Protein AF-0000000078282157 (afdb_homodimer)

Foldseek 3Di:
DEAEAEEAPPPCLVVVLQVVQQVCVVVQPFAEEEEDCDCVCVVSHDPRYHYDNLVVPPQDALVVVLVVVVVVCVVGLRAAEYEYEPPCVSNVCVPPLVCVVVSVVSVVVVCVVRVHYYYYYYNHALVPHDPVCSVRYDHGD/DEAEAEEAPPPCLVVVLQVVQQVCVVVQPFAEEEEDCDCVCVVSHDPRYHYDNLVVVPQDALVVVLVVVVVVCVVGLRAAEYEYEPPCVSNVCVPPLVCVVVSVVSVVVVCVVRVHYYYYYYNHALVPHDPVCSVRYDHGD

InterPro domains:
  IPR027417 P-loop containing nucleoside triphosphate hydrolase [SSF52540] (4-124)

Structure (mmCIF, N/CA/C/O backbone):
data_AF-0000000078282157-model_v1
#
loop_
_entity.id
_entity.type
_entity.pdbx_description
1 polymer 'Twitching motility protein PilT'
#
loop_
_atom_site.group_PDB
_atom_site.id
_atom_site.type_symbol
_atom_site.label_atom_id
_atom_site.label_alt_id
_atom_site.label_comp_id
_atom_site.label_asym_id
_atom_site.label_entity_id
_atom_site.label_seq_id
_atom_site.pdbx_PDB_ins_code
_atom_site.Cartn_x
_atom_site.Cartn_y
_atom_site.Cartn_z
_atom_site.occupancy
_atom_site.B_iso_or_equiv
_atom_site.auth_seq_id
_atom_site.auth_comp_id
_atom_site.auth_asym_id
_atom_site.auth_atom_id
_atom_site.pdbx_PDB_model_num
ATOM 1 N N . MET A 1 1 ? 0.271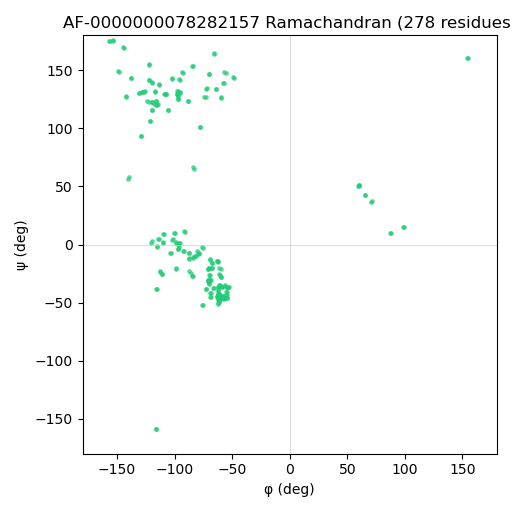 -7.297 -17.438 1 94.19 1 MET A N 1
ATOM 2 C CA . MET A 1 1 ? -0.543 -8.477 -17.703 1 94.19 1 MET A CA 1
ATOM 3 C C . MET A 1 1 ? -0.809 -9.258 -16.422 1 94.19 1 MET A C 1
ATOM 5 O O . MET A 1 1 ? 0.026 -9.266 -15.516 1 94.19 1 MET A O 1
ATOM 9 N N . VAL A 1 2 ? -2.057 -9.836 -16.312 1 98.5 2 VAL A N 1
ATOM 10 C CA . VAL A 1 2 ? -2.426 -10.641 -15.148 1 98.5 2 VAL A CA 1
ATOM 11 C C . VAL A 1 2 ? -2.701 -12.078 -15.586 1 98.5 2 VAL A C 1
ATOM 13 O O . VAL A 1 2 ? -3.512 -12.312 -16.484 1 98.5 2 VAL A O 1
ATOM 16 N N . GLN A 1 3 ? -1.998 -13.016 -15 1 98.69 3 GLN A N 1
ATOM 17 C CA . GLN A 1 3 ? -2.15 -14.43 -15.297 1 98.69 3 GLN A CA 1
ATOM 18 C C . GLN A 1 3 ? -2.564 -15.211 -14.055 1 98.69 3 GLN A C 1
ATOM 20 O O . GLN A 1 3 ? -2.035 -14.984 -12.961 1 98.69 3 GLN A O 1
ATOM 25 N N . LEU A 1 4 ? -3.477 -16.156 -14.289 1 98.56 4 LEU A N 1
ATOM 26 C CA . LEU A 1 4 ? -3.998 -16.922 -13.172 1 98.56 4 LEU A CA 1
ATOM 27 C C . LEU A 1 4 ? -3.65 -18.406 -13.312 1 98.56 4 LEU A C 1
ATOM 29 O O . LEU A 1 4 ? -3.797 -18.984 -14.398 1 98.56 4 LEU A O 1
ATOM 33 N N . ILE A 1 5 ? -3.168 -18.953 -12.312 1 98.5 5 ILE A N 1
ATOM 34 C CA . ILE A 1 5 ? -3.061 -20.391 -12.109 1 98.5 5 ILE A CA 1
ATOM 35 C C . ILE A 1 5 ? -4.102 -20.859 -11.094 1 98.5 5 ILE A C 1
ATOM 37 O O . ILE A 1 5 ? -4.035 -20.484 -9.914 1 98.5 5 ILE A O 1
ATOM 41 N N . VAL A 1 6 ? -5.031 -21.672 -11.508 1 98.25 6 VAL A N 1
ATOM 42 C CA . VAL A 1 6 ? -6.184 -21.953 -10.664 1 98.25 6 VAL A CA 1
ATOM 43 C C . VAL A 1 6 ? -6.281 -23.453 -10.406 1 98.25 6 VAL A C 1
ATOM 45 O O . VAL A 1 6 ? -5.758 -24.266 -11.188 1 98.25 6 VAL A O 1
ATOM 48 N N . GLY A 1 7 ? -6.906 -23.766 -9.312 1 97.25 7 GLY A N 1
ATOM 49 C CA . GLY A 1 7 ? -7.121 -25.141 -8.898 1 97.25 7 GLY A CA 1
ATOM 50 C C . GLY A 1 7 ? -7.277 -25.297 -7.398 1 97.25 7 GLY A C 1
ATOM 51 O O . GLY A 1 7 ? -6.789 -24.469 -6.629 1 97.25 7 GLY A O 1
ATOM 52 N N . GLU A 1 8 ? -7.828 -26.344 -6.969 1 94.5 8 GLU A N 1
ATOM 53 C CA . GLU A 1 8 ? -8.078 -26.594 -5.551 1 94.5 8 GLU A CA 1
ATOM 54 C C . GLU A 1 8 ? -6.766 -26.75 -4.781 1 94.5 8 GLU A C 1
ATOM 56 O O . GLU A 1 8 ? -5.703 -26.891 -5.383 1 94.5 8 GLU A O 1
ATOM 61 N N . LYS A 1 9 ? -6.93 -26.641 -3.465 1 92.38 9 LYS A N 1
ATOM 62 C CA . LYS A 1 9 ? -5.777 -26.797 -2.588 1 92.38 9 LYS A CA 1
ATOM 63 C C . LYS A 1 9 ? -5.109 -28.156 -2.799 1 92.38 9 LYS A C 1
ATOM 65 O O . LYS A 1 9 ? -5.789 -29.172 -2.918 1 92.38 9 LYS A O 1
ATOM 70 N N . GLY A 1 10 ? -3.844 -28.109 -2.803 1 92.81 10 GLY A N 1
ATOM 71 C CA . GLY A 1 10 ? -3.1 -29.359 -2.877 1 92.81 10 GLY A CA 1
ATOM 72 C C . GLY A 1 10 ? -2.838 -29.812 -4.301 1 92.81 10 GLY A C 1
ATOM 73 O O . GLY A 1 10 ? -2.271 -30.891 -4.52 1 92.81 10 GLY A O 1
ATOM 74 N N . LYS A 1 11 ? -3.062 -29.078 -5.309 1 93.19 11 LYS A N 1
ATOM 75 C CA . LYS A 1 11 ? -2.947 -29.484 -6.707 1 93.19 11 LYS A CA 1
ATOM 76 C C . LYS A 1 11 ? -1.599 -29.062 -7.289 1 93.19 11 LYS A C 1
ATOM 78 O O . LYS A 1 11 ? -1.344 -29.266 -8.477 1 93.19 11 LYS A O 1
ATOM 83 N N . GLY A 1 12 ? -0.739 -28.406 -6.48 1 95.94 12 GLY A N 1
ATOM 84 C CA . GLY A 1 12 ? 0.622 -28.141 -6.914 1 95.94 12 GLY A CA 1
ATOM 85 C C . GLY A 1 12 ? 0.805 -26.734 -7.449 1 95.94 12 GLY A C 1
ATOM 86 O O . GLY A 1 12 ? 1.77 -26.453 -8.164 1 95.94 12 GLY A O 1
ATOM 87 N N . LYS A 1 13 ? -0.106 -25.844 -7.203 1 97.69 13 LYS A N 1
ATOM 88 C CA . LYS A 1 13 ? -0.045 -24.484 -7.715 1 97.69 13 LYS A CA 1
ATOM 89 C C . LYS A 1 13 ? 1.2 -23.766 -7.207 1 97.69 13 LYS A C 1
ATOM 91 O O . LYS A 1 13 ? 1.867 -23.047 -7.969 1 97.69 13 LYS A O 1
ATOM 96 N N . THR A 1 14 ? 1.485 -23.938 -5.922 1 97.44 14 THR A N 1
ATOM 97 C CA . THR A 1 14 ? 2.646 -23.281 -5.32 1 97.44 14 THR A CA 1
ATOM 98 C C . THR A 1 14 ? 3.926 -23.672 -6.055 1 97.44 14 THR A C 1
ATOM 100 O O . THR A 1 14 ? 4.742 -22.812 -6.391 1 97.44 14 THR A O 1
ATOM 103 N N . LYS A 1 15 ? 4.062 -24.969 -6.312 1 97.19 15 LYS A N 1
ATOM 104 C CA . LYS A 1 15 ? 5.242 -25.438 -7.027 1 97.19 15 LYS A CA 1
ATOM 105 C C . LYS A 1 15 ? 5.348 -24.781 -8.406 1 97.19 15 LYS A C 1
ATOM 107 O O . LYS A 1 15 ? 6.43 -24.359 -8.812 1 97.19 15 LYS A O 1
ATOM 112 N N . ILE A 1 16 ? 4.32 -24.734 -9.094 1 97.69 16 ILE A N 1
ATOM 113 C CA . ILE A 1 16 ? 4.293 -24.141 -10.422 1 97.69 16 ILE A CA 1
ATOM 114 C C . ILE A 1 16 ? 4.711 -22.672 -10.328 1 97.69 16 ILE A C 1
ATOM 116 O O . ILE A 1 16 ? 5.52 -22.188 -11.125 1 97.69 16 ILE A O 1
ATOM 120 N N . LEU A 1 17 ? 4.164 -21.938 -9.352 1 98.12 17 LEU A N 1
ATOM 121 C CA . LEU A 1 17 ? 4.473 -20.516 -9.172 1 98.12 17 LEU A CA 1
ATOM 122 C C . LEU A 1 17 ? 5.949 -20.328 -8.859 1 98.12 17 LEU A C 1
ATOM 124 O O . LEU A 1 17 ? 6.605 -19.453 -9.445 1 98.12 17 LEU A O 1
ATOM 128 N N . LEU A 1 18 ? 6.48 -21.125 -8 1 98.44 18 LEU A N 1
ATOM 129 C CA . LEU A 1 18 ? 7.891 -21.062 -7.625 1 98.44 18 LEU A CA 1
ATOM 130 C C . LEU A 1 18 ? 8.789 -21.328 -8.828 1 98.44 18 LEU A C 1
ATOM 132 O O . LEU A 1 18 ? 9.742 -20.578 -9.078 1 98.44 18 LEU A O 1
ATOM 136 N N . ASP A 1 19 ? 8.445 -22.375 -9.523 1 98.19 19 ASP A N 1
ATOM 137 C CA . ASP A 1 19 ? 9.234 -22.719 -10.703 1 98.19 19 ASP A CA 1
ATOM 138 C C . ASP A 1 19 ? 9.211 -21.594 -11.734 1 98.19 19 ASP A C 1
ATOM 140 O O . ASP A 1 19 ? 10.242 -21.25 -12.305 1 98.19 19 ASP A O 1
ATOM 144 N N . LYS A 1 20 ? 8.086 -21.094 -11.938 1 97.75 20 LYS A N 1
ATOM 145 C CA . LYS A 1 20 ? 7.949 -20 -12.906 1 97.75 20 LYS A CA 1
ATOM 146 C C . LYS A 1 20 ? 8.758 -18.781 -12.469 1 97.75 20 LYS A C 1
ATOM 148 O O . LYS A 1 20 ? 9.484 -18.188 -13.273 1 97.75 20 LYS A O 1
ATOM 153 N N . ALA A 1 21 ? 8.594 -18.328 -11.219 1 98.5 21 ALA A N 1
ATOM 154 C CA . ALA A 1 21 ? 9.328 -17.172 -10.688 1 98.5 21 ALA A CA 1
ATOM 155 C C . ALA A 1 21 ? 10.828 -17.359 -10.852 1 98.5 21 ALA A C 1
ATOM 157 O O . ALA A 1 21 ? 11.523 -16.469 -11.344 1 98.5 21 ALA A O 1
ATOM 158 N N . ASN A 1 22 ? 11.305 -18.562 -10.547 1 98.56 22 ASN A N 1
ATOM 159 C CA . ASN A 1 22 ? 12.734 -18.859 -10.609 1 98.56 22 ASN A CA 1
ATOM 160 C C . ASN A 1 22 ? 13.242 -18.906 -12.047 1 98.56 22 ASN A C 1
ATOM 162 O O . ASN A 1 22 ? 14.383 -18.531 -12.328 1 98.56 22 ASN A O 1
ATOM 166 N N . ALA A 1 23 ? 12.398 -19.359 -12.891 1 97.62 23 ALA A N 1
ATOM 167 C CA . ALA A 1 23 ? 12.773 -19.422 -14.297 1 97.62 23 ALA A CA 1
ATOM 168 C C . ALA A 1 23 ? 12.812 -18.016 -14.914 1 97.62 23 ALA A C 1
ATOM 170 O O . ALA A 1 23 ? 13.758 -17.688 -15.648 1 97.62 23 ALA A O 1
ATOM 171 N N . GLU A 1 24 ? 11.906 -17.172 -14.547 1 96.44 24 GLU A N 1
ATOM 172 C CA . GLU A 1 24 ? 11.719 -15.906 -15.242 1 96.44 24 GLU A CA 1
ATOM 173 C C . GLU A 1 24 ? 12.633 -14.828 -14.672 1 96.44 24 GLU A C 1
ATOM 175 O O . GLU A 1 24 ? 12.953 -13.852 -15.352 1 96.44 24 GLU A O 1
ATOM 180 N N . VAL A 1 25 ? 13.062 -15 -13.445 1 97 25 VAL A N 1
ATOM 181 C CA . VAL A 1 25 ? 13.891 -13.984 -12.805 1 97 25 VAL A CA 1
ATOM 182 C C . VAL A 1 25 ? 15.188 -13.812 -13.586 1 97 25 VAL A C 1
ATOM 184 O O . VAL A 1 25 ? 15.766 -12.719 -13.617 1 97 25 VAL A O 1
ATOM 187 N N . ARG A 1 26 ? 15.648 -14.797 -14.312 1 94.25 26 ARG A N 1
ATOM 188 C CA . ARG A 1 26 ? 16.891 -14.758 -15.086 1 94.25 26 ARG A CA 1
ATOM 189 C C . ARG A 1 26 ? 16.75 -13.82 -16.281 1 94.25 26 ARG A C 1
ATOM 191 O O . ARG A 1 26 ? 17.734 -13.242 -16.734 1 94.25 26 ARG A O 1
ATOM 198 N N . ASN A 1 27 ? 15.586 -13.672 -16.688 1 94.94 27 ASN A N 1
ATOM 199 C CA . ASN A 1 27 ? 15.336 -12.852 -17.875 1 94.94 27 ASN A CA 1
ATOM 200 C C . ASN A 1 27 ? 14.773 -11.484 -17.5 1 94.94 27 ASN A C 1
ATOM 202 O O . ASN A 1 27 ? 14.555 -10.641 -18.375 1 94.94 27 ASN A O 1
ATOM 206 N N . ALA A 1 28 ? 14.453 -11.258 -16.25 1 94.12 28 ALA A N 1
ATOM 207 C CA . ALA A 1 28 ? 13.883 -9.984 -15.82 1 94.12 28 ALA A CA 1
ATOM 208 C C . ALA A 1 28 ? 14.93 -8.883 -15.836 1 94.12 28 ALA A C 1
ATOM 210 O O . ALA A 1 28 ? 16.062 -9.094 -15.406 1 94.12 28 ALA A O 1
ATOM 211 N N . ASN A 1 29 ? 14.586 -7.75 -16.359 1 95.31 29 ASN A N 1
ATOM 212 C CA . ASN A 1 29 ? 15.477 -6.594 -16.375 1 95.31 29 ASN A CA 1
ATOM 213 C C . ASN A 1 29 ? 15.375 -5.805 -15.07 1 95.31 29 ASN A C 1
ATOM 215 O O . ASN A 1 29 ? 16.312 -5.105 -14.695 1 95.31 29 ASN A O 1
ATOM 219 N N . GLY A 1 30 ? 14.281 -5.898 -14.477 1 96.81 30 GLY A N 1
ATOM 220 C CA . GLY A 1 30 ? 14.055 -5.195 -13.227 1 96.81 30 GLY A CA 1
ATOM 221 C C . GLY A 1 30 ? 13.82 -6.125 -12.055 1 96.81 30 GLY A C 1
ATOM 222 O O . GLY A 1 30 ? 14.289 -7.27 -12.062 1 96.81 30 GLY A O 1
ATOM 223 N N . SER A 1 31 ? 13.203 -5.652 -11.023 1 98 31 SER A N 1
ATOM 224 C CA . SER A 1 31 ? 13.039 -6.434 -9.805 1 98 31 SER A CA 1
ATOM 225 C C . SER A 1 31 ? 11.82 -7.348 -9.891 1 98 31 SER A C 1
ATOM 227 O O . SER A 1 31 ? 10.906 -7.098 -10.672 1 98 31 SER A O 1
ATOM 229 N N . VAL A 1 32 ? 11.906 -8.406 -9.141 1 98.62 32 VAL A N 1
ATOM 230 C CA . VAL A 1 32 ? 10.852 -9.406 -9.039 1 98.62 32 VAL A CA 1
ATOM 231 C C . VAL A 1 32 ? 10.477 -9.617 -7.574 1 98.62 32 VAL A C 1
ATOM 233 O O . VAL A 1 32 ? 11.352 -9.773 -6.719 1 98.62 32 VAL A O 1
ATOM 236 N N . VAL A 1 33 ? 9.172 -9.594 -7.309 1 98.81 33 VAL A N 1
ATOM 237 C CA . VAL A 1 33 ? 8.688 -9.734 -5.938 1 98.81 33 VAL A CA 1
ATOM 238 C C . VAL A 1 33 ? 7.738 -10.93 -5.844 1 98.81 33 VAL A C 1
ATOM 240 O O . VAL A 1 33 ? 6.965 -11.188 -6.766 1 98.81 33 VAL A O 1
ATOM 243 N N . TYR A 1 34 ? 7.816 -11.633 -4.781 1 98.88 34 TYR A N 1
ATOM 244 C CA . TYR A 1 34 ? 6.965 -12.773 -4.465 1 98.88 34 TYR A CA 1
ATOM 245 C C . TYR A 1 34 ? 6.188 -12.539 -3.176 1 98.88 34 TYR A C 1
ATOM 247 O O . TYR A 1 34 ? 6.777 -12.359 -2.107 1 98.88 34 TYR A O 1
ATOM 255 N N . LEU A 1 35 ? 4.883 -12.469 -3.291 1 98.88 35 LEU A N 1
ATOM 256 C CA . LEU A 1 35 ? 4.02 -12.305 -2.127 1 98.88 35 LEU A CA 1
ATOM 257 C C . LEU A 1 35 ? 3.465 -13.648 -1.664 1 98.88 35 LEU A C 1
ATOM 259 O O . LEU A 1 35 ? 2.943 -14.422 -2.473 1 98.88 35 LEU A O 1
ATOM 263 N N . ASP A 1 36 ? 3.553 -13.883 -0.425 1 98.62 36 ASP A N 1
ATOM 264 C CA . ASP A 1 36 ? 3.107 -15.141 0.164 1 98.62 36 ASP A CA 1
ATOM 265 C C . ASP A 1 36 ? 2.508 -14.922 1.55 1 98.62 36 ASP A C 1
ATOM 267 O O . ASP A 1 36 ? 2.518 -13.797 2.064 1 98.62 36 ASP A O 1
ATOM 271 N N . LYS A 1 37 ? 1.888 -15.938 2.088 1 97.69 37 LYS A N 1
ATOM 272 C CA . LYS A 1 37 ? 1.27 -15.859 3.408 1 97.69 37 LYS A CA 1
ATOM 273 C C . LYS A 1 37 ? 2.293 -16.109 4.512 1 97.69 37 LYS A C 1
ATOM 275 O O . LYS A 1 37 ? 2 -15.922 5.695 1 97.69 37 LYS A O 1
ATOM 280 N N . SER A 1 38 ? 3.471 -16.578 4.152 1 97.12 38 SER A N 1
ATOM 281 C CA . SER A 1 38 ? 4.566 -16.812 5.09 1 97.12 38 SER A CA 1
ATOM 282 C C . SER A 1 38 ? 5.918 -16.781 4.379 1 97.12 38 SER A C 1
ATOM 284 O O . SER A 1 38 ? 5.977 -16.688 3.15 1 97.12 38 SER A O 1
ATOM 286 N N . ALA A 1 39 ? 6.965 -16.875 5.164 1 95.75 39 ALA A N 1
ATOM 287 C CA . ALA A 1 39 ? 8.312 -16.859 4.609 1 95.75 39 ALA A CA 1
ATOM 288 C C . ALA A 1 39 ? 8.797 -18.281 4.309 1 95.75 39 ALA A C 1
ATOM 290 O O . ALA A 1 39 ? 9.984 -18.5 4.035 1 95.75 39 ALA A O 1
ATOM 291 N N . LYS A 1 40 ? 7.914 -19.203 4.363 1 95.69 40 LYS A N 1
ATOM 292 C CA . LYS A 1 40 ? 8.289 -20.609 4.297 1 95.69 40 LYS A CA 1
ATOM 293 C C . LYS A 1 40 ? 9.016 -20.922 2.992 1 95.69 40 LYS A C 1
ATOM 295 O O . LYS A 1 40 ? 9.883 -21.797 2.955 1 95.69 40 LYS A O 1
ATOM 300 N N . HIS A 1 41 ? 8.734 -20.188 1.948 1 95.75 41 HIS A N 1
ATOM 301 C CA . HIS A 1 41 ? 9.297 -20.516 0.642 1 95.75 41 HIS A CA 1
ATOM 302 C C . HIS A 1 41 ? 10.5 -19.641 0.323 1 95.75 41 HIS A C 1
ATOM 304 O O . HIS A 1 41 ? 10.984 -19.625 -0.812 1 95.75 41 HIS A O 1
ATOM 310 N N . MET A 1 42 ? 10.945 -18.922 1.278 1 95.62 42 MET A N 1
ATOM 311 C CA . MET A 1 42 ? 12.023 -17.969 1.067 1 95.62 42 MET A CA 1
ATOM 312 C C . MET A 1 42 ? 13.258 -18.656 0.498 1 95.62 42 MET A C 1
ATOM 314 O O . MET A 1 42 ? 13.906 -18.141 -0.413 1 95.62 42 MET A O 1
ATOM 318 N N . TYR A 1 43 ? 13.477 -19.891 0.946 1 96.06 43 TYR A N 1
ATOM 319 C CA . TYR A 1 43 ? 14.703 -20.578 0.56 1 96.06 43 TYR A CA 1
ATOM 320 C C . TYR A 1 43 ? 14.531 -21.312 -0.765 1 96.06 43 TYR A C 1
ATOM 322 O O . TYR A 1 43 ? 15.508 -21.781 -1.355 1 96.06 43 TYR A O 1
ATOM 330 N N . GLU A 1 44 ? 13.359 -21.344 -1.251 1 97.62 44 GLU A N 1
ATOM 331 C CA . GLU A 1 44 ? 13.086 -22.016 -2.523 1 97.62 44 GLU A CA 1
ATOM 332 C C . GLU A 1 44 ? 13.18 -21.031 -3.688 1 97.62 44 GLU A C 1
ATOM 334 O O . GLU A 1 44 ? 13.125 -21.438 -4.852 1 97.62 44 GLU A O 1
ATOM 339 N N . LEU A 1 45 ? 13.359 -19.797 -3.314 1 98.31 45 LEU A N 1
ATOM 340 C CA . LEU A 1 45 ? 13.367 -18.75 -4.336 1 98.31 45 LEU A CA 1
ATOM 341 C C . LEU A 1 45 ? 14.797 -18.312 -4.648 1 98.31 45 LEU A C 1
ATOM 343 O O . LEU A 1 45 ? 15.648 -18.281 -3.762 1 98.31 45 LEU A O 1
ATOM 347 N N . ASN A 1 46 ? 14.992 -18.031 -6.004 1 97.81 46 ASN A N 1
ATOM 348 C CA . ASN A 1 46 ? 16.219 -17.344 -6.383 1 97.81 46 ASN A CA 1
ATOM 349 C C . ASN A 1 46 ? 16.469 -16.109 -5.508 1 97.81 46 ASN A C 1
ATOM 351 O O . ASN A 1 46 ? 15.531 -15.383 -5.172 1 97.81 46 ASN A O 1
ATOM 355 N N . ASN A 1 47 ? 17.688 -15.828 -5.199 1 96.31 47 ASN A N 1
ATOM 356 C CA . ASN A 1 47 ? 18.031 -14.773 -4.246 1 96.31 47 ASN A CA 1
ATOM 357 C C . ASN A 1 47 ? 17.734 -13.391 -4.809 1 96.31 47 ASN A C 1
ATOM 359 O O . ASN A 1 47 ? 17.719 -12.406 -4.066 1 96.31 47 ASN A O 1
ATOM 363 N N . LYS A 1 48 ? 17.484 -13.305 -6.055 1 96.75 48 LYS A N 1
ATOM 364 C CA . LYS A 1 48 ? 17.156 -12.031 -6.684 1 96.75 48 LYS A CA 1
ATOM 365 C C . LYS A 1 48 ? 15.68 -11.688 -6.488 1 96.75 48 LYS A C 1
ATOM 367 O O . LYS A 1 48 ? 15.242 -10.578 -6.797 1 96.75 48 LYS A O 1
ATOM 372 N N . ILE A 1 49 ? 14.953 -12.617 -6.008 1 98.44 49 ILE A N 1
ATOM 373 C CA . ILE A 1 49 ? 13.523 -12.422 -5.805 1 98.44 49 ILE A CA 1
ATOM 374 C C . ILE A 1 49 ? 13.258 -12.039 -4.348 1 98.44 49 ILE A C 1
ATOM 376 O O . ILE A 1 49 ? 13.656 -12.766 -3.43 1 98.44 49 ILE A O 1
ATOM 380 N N . ARG A 1 50 ? 12.625 -10.984 -4.18 1 97.88 50 ARG A N 1
ATOM 381 C CA . ARG A 1 50 ? 12.266 -10.578 -2.824 1 97.88 50 ARG A CA 1
ATOM 382 C C . ARG A 1 50 ? 10.93 -11.18 -2.408 1 97.88 50 ARG A C 1
ATOM 384 O O . ARG A 1 50 ? 9.922 -11 -3.096 1 97.88 50 ARG A O 1
ATOM 391 N N . LEU A 1 51 ? 10.977 -11.891 -1.317 1 98.69 51 LEU A N 1
ATOM 392 C CA . LEU A 1 51 ? 9.742 -12.438 -0.777 1 98.69 51 LEU A CA 1
ATOM 393 C C . LEU A 1 51 ? 9.156 -11.523 0.295 1 98.69 51 LEU A C 1
ATOM 395 O O . LEU A 1 51 ? 9.883 -11.055 1.174 1 98.69 51 LEU A O 1
ATOM 399 N N . ILE A 1 52 ? 7.918 -11.219 0.195 1 98.69 52 ILE A N 1
ATOM 400 C CA . ILE A 1 52 ? 7.211 -10.438 1.205 1 98.69 52 ILE A CA 1
ATOM 401 C C . ILE A 1 52 ? 6.137 -11.305 1.862 1 98.69 52 ILE A C 1
ATOM 403 O O . ILE A 1 52 ? 5.27 -11.852 1.179 1 98.69 52 ILE A O 1
ATOM 407 N N . ASP A 1 53 ? 6.219 -11.477 3.129 1 98.56 53 ASP A N 1
ATOM 408 C CA . ASP A 1 53 ? 5.156 -12.078 3.926 1 98.56 53 ASP A CA 1
ATOM 409 C C . ASP A 1 53 ? 4.027 -11.086 4.184 1 98.56 53 ASP A C 1
ATOM 411 O O . ASP A 1 53 ? 4.105 -10.273 5.105 1 98.56 53 ASP A O 1
ATOM 415 N N . VAL A 1 54 ? 2.951 -11.18 3.475 1 98.69 54 VAL A N 1
ATOM 416 C CA . VAL A 1 54 ? 1.883 -10.188 3.467 1 98.69 54 VAL A CA 1
ATOM 417 C C . VAL A 1 54 ? 1.159 -10.195 4.812 1 98.69 54 VAL A C 1
ATOM 419 O O . VAL A 1 54 ? 0.679 -9.156 5.27 1 98.69 54 VAL A O 1
ATOM 422 N N . MET A 1 55 ? 1.105 -11.328 5.465 1 98.06 55 MET A N 1
ATOM 423 C CA . MET A 1 55 ? 0.357 -11.477 6.711 1 98.06 55 MET A CA 1
ATOM 424 C C . MET A 1 55 ? 0.999 -10.664 7.832 1 98.06 55 MET A C 1
ATOM 426 O O . MET A 1 55 ? 0.35 -10.367 8.836 1 98.06 55 MET A O 1
ATOM 430 N N . GLU A 1 56 ? 2.178 -10.25 7.664 1 97.75 56 GLU A N 1
ATOM 431 C CA . GLU A 1 56 ? 2.898 -9.484 8.68 1 97.75 56 GLU A CA 1
ATOM 432 C C . GLU A 1 56 ? 2.488 -8.016 8.656 1 97.75 56 GLU A C 1
ATOM 434 O O . GLU A 1 56 ? 2.816 -7.262 9.578 1 97.75 56 GLU A O 1
ATOM 439 N N . TYR A 1 57 ? 1.694 -7.633 7.715 1 98.25 57 TYR A N 1
ATOM 440 C CA . TYR A 1 57 ? 1.482 -6.199 7.551 1 98.25 57 TYR A CA 1
ATOM 441 C C . TYR A 1 57 ? 0.04 -5.82 7.863 1 98.25 57 TYR A C 1
ATOM 443 O O . TYR A 1 57 ? -0.374 -4.68 7.637 1 98.25 57 TYR A O 1
ATOM 451 N N . GLY A 1 58 ? -0.721 -6.738 8.297 1 96.88 58 GLY A N 1
ATOM 452 C CA . GLY A 1 58 ? -2.018 -6.469 8.898 1 96.88 58 GLY A CA 1
ATOM 453 C C . GLY A 1 58 ? -3.053 -6 7.891 1 96.88 58 GLY A C 1
ATOM 454 O O . GLY A 1 58 ? -3.842 -5.098 8.18 1 96.88 58 GLY A O 1
ATOM 455 N N . ILE A 1 59 ? -2.998 -6.566 6.691 1 98.31 59 ILE A N 1
ATOM 456 C CA . ILE A 1 59 ? -4.023 -6.273 5.695 1 98.31 59 ILE A CA 1
ATOM 457 C C . ILE A 1 59 ? -5.379 -6.777 6.184 1 98.31 59 ILE A C 1
ATOM 459 O O . ILE A 1 59 ? -5.512 -7.934 6.582 1 98.31 59 ILE A O 1
ATOM 463 N N . GLU A 1 60 ? -6.383 -5.922 6.043 1 97.31 60 GLU A N 1
ATOM 464 C CA . GLU A 1 60 ? -7.629 -6.285 6.703 1 97.31 60 GLU A CA 1
ATOM 465 C C . GLU A 1 60 ? -8.711 -6.633 5.684 1 97.31 60 GLU A C 1
ATOM 467 O O . GLU A 1 60 ? -9.703 -7.285 6.02 1 97.31 60 GLU A O 1
ATOM 472 N N . ASN A 1 61 ? -8.641 -6.156 4.566 1 98.12 61 ASN A N 1
ATOM 473 C CA . ASN A 1 61 ? -9.625 -6.406 3.52 1 98.12 61 ASN A CA 1
ATOM 474 C C . ASN A 1 61 ? -9.008 -6.266 2.129 1 98.12 61 ASN A C 1
ATOM 476 O O . ASN A 1 61 ? -7.844 -5.891 1.994 1 98.12 61 ASN A O 1
ATOM 480 N N . SER A 1 62 ? -9.773 -6.551 1.103 1 98.69 62 SER A N 1
ATOM 481 C CA . SER A 1 62 ? -9.234 -6.629 -0.253 1 98.69 62 SER A CA 1
ATOM 482 C C . SER A 1 62 ? -8.867 -5.246 -0.783 1 98.69 62 SER A C 1
ATOM 484 O O . SER A 1 62 ? -7.934 -5.105 -1.574 1 98.69 62 SER A O 1
ATOM 486 N N . ASP A 1 63 ? -9.602 -4.188 -0.357 1 98.56 63 ASP A N 1
ATOM 487 C CA . ASP A 1 63 ? -9.211 -2.838 -0.755 1 98.56 63 ASP A CA 1
ATOM 488 C C . ASP A 1 63 ? -7.828 -2.482 -0.224 1 98.56 63 ASP A C 1
ATOM 490 O O . ASP A 1 63 ? -7 -1.933 -0.953 1 98.56 63 ASP A O 1
ATOM 494 N N . GLU A 1 64 ? -7.617 -2.797 1.041 1 98.69 64 GLU A N 1
ATOM 495 C CA . GLU A 1 64 ? -6.293 -2.561 1.601 1 98.69 64 GLU A CA 1
ATOM 496 C C . GLU A 1 64 ? -5.223 -3.332 0.831 1 98.69 64 GLU A C 1
ATOM 498 O O . GLU A 1 64 ? -4.109 -2.842 0.646 1 98.69 64 GLU A O 1
ATOM 503 N N . PHE A 1 65 ? -5.578 -4.516 0.409 1 98.94 65 PHE A N 1
ATOM 504 C CA . PHE A 1 65 ? -4.621 -5.309 -0.35 1 98.94 65 PHE A CA 1
ATOM 505 C C . PHE A 1 65 ? -4.234 -4.602 -1.643 1 98.94 65 PHE A C 1
ATOM 507 O O . PHE A 1 65 ? -3.051 -4.535 -1.989 1 98.94 65 PHE A O 1
ATOM 514 N N . VAL A 1 66 ? -5.223 -4.16 -2.352 1 98.88 66 VAL A N 1
ATOM 515 C CA . VAL A 1 66 ? -4.941 -3.436 -3.586 1 98.88 66 VAL A CA 1
ATOM 516 C C . VAL A 1 66 ? -4.055 -2.23 -3.285 1 98.88 66 VAL A C 1
ATOM 518 O O . VAL A 1 66 ? -3.082 -1.976 -3.998 1 98.88 66 VAL A O 1
ATOM 521 N N . GLY A 1 67 ? -4.406 -1.478 -2.258 1 98.88 67 GLY A N 1
ATOM 522 C CA . GLY A 1 67 ? -3.547 -0.388 -1.822 1 98.88 67 GLY A CA 1
ATOM 523 C C . GLY A 1 67 ? -2.127 -0.83 -1.521 1 98.88 67 GLY A C 1
ATOM 524 O O . GLY A 1 67 ? -1.17 -0.129 -1.855 1 98.88 67 GLY A O 1
ATOM 525 N N . PHE A 1 68 ? -2.018 -1.962 -0.892 1 98.94 68 PHE A N 1
ATOM 526 C CA . PHE A 1 68 ? -0.722 -2.523 -0.528 1 98.94 68 PHE A CA 1
ATOM 527 C C . PHE A 1 68 ? 0.146 -2.727 -1.764 1 98.94 68 PHE A C 1
ATOM 529 O O . PHE A 1 68 ? 1.318 -2.344 -1.774 1 98.94 68 PHE A O 1
ATOM 536 N N . ILE A 1 69 ? -0.429 -3.248 -2.797 1 98.94 69 ILE A N 1
ATOM 537 C CA . ILE A 1 69 ? 0.286 -3.455 -4.051 1 98.94 69 ILE A CA 1
ATOM 538 C C . ILE A 1 69 ? 0.729 -2.109 -4.621 1 98.94 69 ILE A C 1
ATOM 540 O O . ILE A 1 69 ? 1.876 -1.956 -5.047 1 98.94 69 ILE A O 1
ATOM 544 N N . ARG A 1 70 ? -0.193 -1.161 -4.598 1 98.81 70 ARG A N 1
ATOM 545 C CA . ARG A 1 70 ? 0.15 0.164 -5.109 1 98.81 70 ARG A CA 1
ATOM 546 C C . ARG A 1 70 ? 1.28 0.786 -4.293 1 98.81 70 ARG A C 1
ATOM 548 O O . ARG A 1 70 ? 2.123 1.501 -4.84 1 98.81 70 ARG A O 1
ATOM 555 N N . GLY A 1 71 ? 1.271 0.526 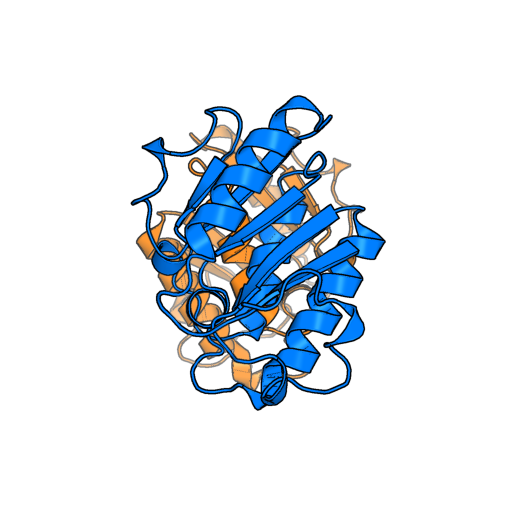-2.969 1 98.81 71 GLY A N 1
ATOM 556 C CA . GLY A 1 71 ? 2.363 0.988 -2.125 1 98.81 71 GLY A CA 1
ATOM 557 C C . GLY A 1 71 ? 3.705 0.396 -2.512 1 98.81 71 GLY A C 1
ATOM 558 O O . GLY A 1 71 ? 4.707 1.111 -2.586 1 98.81 71 GLY A O 1
ATOM 559 N N . ILE A 1 72 ? 3.709 -0.861 -2.771 1 98.75 72 ILE A N 1
ATOM 560 C CA . ILE A 1 72 ? 4.934 -1.529 -3.197 1 98.75 72 ILE A CA 1
ATOM 561 C C . ILE A 1 72 ? 5.426 -0.919 -4.508 1 98.75 72 ILE A C 1
ATOM 563 O O . ILE A 1 72 ? 6.605 -0.591 -4.645 1 98.75 72 ILE A O 1
ATOM 567 N N . VAL A 1 73 ? 4.516 -0.717 -5.441 1 98.56 73 VAL A N 1
ATOM 568 C CA . VAL A 1 73 ? 4.84 -0.178 -6.758 1 98.56 73 VAL A CA 1
ATOM 569 C C . VAL A 1 73 ? 5.43 1.224 -6.613 1 98.56 73 VAL A C 1
ATOM 571 O O . VAL A 1 73 ? 6.367 1.586 -7.324 1 98.56 73 VAL A O 1
ATOM 574 N N . SER A 1 74 ? 4.953 1.987 -5.695 1 98.38 74 SER A N 1
ATOM 575 C CA . SER A 1 74 ? 5.406 3.363 -5.508 1 98.38 74 SER A CA 1
ATOM 576 C C . SER A 1 74 ? 6.852 3.41 -5.031 1 98.38 74 SER A C 1
ATOM 578 O O . SER A 1 74 ? 7.527 4.43 -5.184 1 98.38 74 SER A O 1
ATOM 580 N N . GLN A 1 75 ? 7.371 2.299 -4.449 1 97.56 75 GLN A N 1
ATOM 581 C CA . GLN A 1 75 ? 8.703 2.262 -3.865 1 97.56 75 GLN A CA 1
ATOM 582 C C . GLN A 1 75 ? 9.711 1.637 -4.828 1 97.56 75 GLN A C 1
ATOM 584 O O . GLN A 1 75 ? 10.922 1.826 -4.68 1 97.56 75 GLN A O 1
ATOM 589 N N . ASP A 1 76 ? 9.242 0.894 -5.77 1 97.44 76 ASP A N 1
ATOM 590 C CA . ASP A 1 76 ? 10.102 0.138 -6.68 1 97.44 76 ASP A CA 1
ATOM 591 C C . ASP A 1 76 ? 9.711 0.393 -8.133 1 97.44 76 ASP A C 1
ATOM 593 O O . ASP A 1 76 ? 8.938 -0.367 -8.719 1 97.44 76 ASP A O 1
ATOM 597 N N . HIS A 1 77 ? 10.359 1.317 -8.688 1 96.12 77 HIS A N 1
ATOM 598 C CA . HIS A 1 77 ? 10.008 1.75 -10.039 1 96.12 77 HIS A CA 1
ATOM 599 C C . HIS A 1 77 ? 10.555 0.789 -11.086 1 96.12 77 HIS A C 1
ATOM 601 O O . HIS A 1 77 ? 10.195 0.878 -12.266 1 96.12 77 HIS A O 1
ATOM 607 N N . ASP A 1 78 ? 11.367 -0.154 -10.672 1 97.31 78 ASP A N 1
ATOM 608 C CA . ASP A 1 78 ? 11.922 -1.139 -11.602 1 97.31 78 ASP A CA 1
ATOM 609 C C . ASP A 1 78 ? 11.172 -2.467 -11.5 1 97.31 78 ASP A C 1
ATOM 611 O O . ASP A 1 78 ? 11.555 -3.451 -12.133 1 97.31 78 ASP A O 1
ATOM 615 N N . LEU A 1 79 ? 10.172 -2.461 -10.719 1 98.25 79 LEU A N 1
ATOM 616 C CA . LEU A 1 79 ? 9.414 -3.689 -10.523 1 98.25 79 LEU A CA 1
ATOM 617 C C . LEU A 1 79 ? 8.828 -4.184 -11.844 1 98.25 79 LEU A C 1
ATOM 619 O O . LEU A 1 79 ? 8.133 -3.441 -12.531 1 98.25 79 LEU A O 1
ATOM 623 N N . GLU A 1 80 ? 9.078 -5.414 -12.195 1 98.38 80 GLU A N 1
ATOM 624 C CA . GLU A 1 80 ? 8.648 -5.945 -13.484 1 98.38 80 GLU A CA 1
ATOM 625 C C . GLU A 1 80 ? 7.633 -7.066 -13.312 1 98.38 80 GLU A C 1
ATOM 627 O O . GLU A 1 80 ? 6.723 -7.227 -14.133 1 98.38 80 GLU A O 1
ATOM 632 N N . GLN A 1 81 ? 7.859 -7.898 -12.273 1 98.56 81 GLN A N 1
ATOM 633 C CA . GLN A 1 81 ? 6.988 -9.055 -12.07 1 98.56 81 GLN A CA 1
ATOM 634 C C . GLN A 1 81 ? 6.645 -9.234 -10.594 1 98.56 81 GLN A C 1
ATOM 636 O O . GLN A 1 81 ? 7.496 -9.039 -9.727 1 98.56 81 GLN A O 1
ATOM 641 N N . MET A 1 82 ? 5.402 -9.656 -10.398 1 98.88 82 MET A N 1
ATOM 642 C CA . MET A 1 82 ? 4.941 -10.023 -9.062 1 98.88 82 MET A CA 1
ATOM 643 C C . MET A 1 82 ? 4.238 -11.375 -9.086 1 98.88 82 MET A C 1
ATOM 645 O O . MET A 1 82 ? 3.373 -11.617 -9.93 1 98.88 82 MET A O 1
ATOM 649 N N . TYR A 1 83 ? 4.621 -12.195 -8.234 1 98.88 83 TYR A N 1
ATOM 650 C CA . TYR A 1 83 ? 3.992 -13.492 -8.031 1 98.88 83 TYR A CA 1
ATOM 651 C C . TYR A 1 83 ? 3.207 -13.531 -6.73 1 98.88 83 TYR A C 1
ATOM 653 O O . TYR A 1 83 ? 3.723 -13.148 -5.676 1 98.88 83 TYR A O 1
ATOM 661 N N . LEU A 1 84 ? 2.029 -13.945 -6.797 1 98.88 84 LEU A N 1
ATOM 662 C CA . LEU A 1 84 ? 1.156 -13.953 -5.629 1 98.88 84 LEU A CA 1
ATOM 663 C C . LEU A 1 84 ? 0.661 -15.359 -5.324 1 98.88 84 LEU A C 1
ATOM 665 O O . LEU A 1 84 ? -0.215 -15.883 -6.023 1 98.88 84 LEU A O 1
ATOM 669 N N . ASP A 1 85 ? 1.181 -15.906 -4.328 1 98.56 85 ASP A N 1
ATOM 670 C CA . ASP A 1 85 ? 0.793 -17.25 -3.922 1 98.56 85 ASP A CA 1
ATOM 671 C C . ASP A 1 85 ? -0.279 -17.219 -2.836 1 98.56 85 ASP A C 1
ATOM 673 O O . ASP A 1 85 ? -0.203 -16.406 -1.911 1 98.56 85 ASP A O 1
ATOM 677 N N . GLY A 1 86 ? -1.229 -18.188 -2.951 1 97.06 86 GLY A N 1
ATOM 678 C CA . GLY A 1 86 ? -2.301 -18.188 -1.969 1 97.06 86 GLY A CA 1
ATOM 679 C C . GLY A 1 86 ? -3.115 -16.906 -1.983 1 97.06 86 GLY A C 1
ATOM 680 O O . GLY A 1 86 ? -3.377 -16.312 -0.932 1 97.06 86 GLY A O 1
ATOM 681 N N . PHE A 1 87 ? -3.557 -16.516 -3.086 1 98.38 87 PHE A N 1
ATOM 682 C CA . PHE A 1 87 ? -4.074 -15.188 -3.371 1 98.38 87 PHE A CA 1
ATOM 683 C C . PHE A 1 87 ? -5.297 -14.883 -2.516 1 98.38 87 PHE A C 1
ATOM 685 O O . PHE A 1 87 ? -5.418 -13.789 -1.96 1 98.38 87 PHE A O 1
ATOM 692 N N . LEU A 1 88 ? -6.184 -15.844 -2.404 1 97.94 88 LEU A N 1
ATOM 693 C CA . LEU A 1 88 ? -7.426 -15.602 -1.681 1 97.94 88 LEU A CA 1
ATOM 694 C C . LEU A 1 88 ? -7.141 -15.227 -0.229 1 97.94 88 LEU A C 1
ATOM 696 O O . LEU A 1 88 ? -7.805 -14.344 0.33 1 97.94 88 LEU A O 1
ATOM 700 N N . LYS A 1 89 ? -6.164 -15.805 0.303 1 97.44 89 LYS A N 1
ATOM 701 C CA . LYS A 1 89 ? -5.816 -15.531 1.693 1 97.44 89 LYS A CA 1
ATOM 702 C C . LYS A 1 89 ? -5.121 -14.18 1.829 1 97.44 89 LYS A C 1
ATOM 704 O O . LYS A 1 89 ? -5.543 -13.336 2.625 1 97.44 89 LYS A O 1
ATOM 709 N N . ILE A 1 90 ? -4.078 -13.93 1.044 1 98.56 90 ILE A N 1
ATOM 710 C CA . ILE A 1 90 ? -3.27 -12.727 1.242 1 98.56 90 ILE A CA 1
ATOM 711 C C . ILE A 1 90 ? -4.062 -11.5 0.815 1 98.56 90 ILE A C 1
ATOM 713 O O . ILE A 1 90 ? -3.816 -10.391 1.306 1 98.56 90 ILE A O 1
ATOM 717 N N . SER A 1 91 ? -5.086 -11.664 -0.029 1 98.69 91 SER A N 1
ATOM 718 C CA . SER A 1 91 ? -5.898 -10.547 -0.506 1 98.69 91 SER A CA 1
ATOM 719 C C . SER A 1 91 ? -7.18 -10.406 0.304 1 98.69 91 SER A C 1
ATOM 721 O O . SER A 1 91 ? -8.016 -9.547 0.019 1 98.69 91 SER A O 1
ATOM 723 N N . ARG A 1 92 ? -7.422 -11.32 1.244 1 98.25 92 ARG A N 1
ATOM 724 C CA . ARG A 1 92 ? -8.594 -11.312 2.111 1 98.25 92 ARG A CA 1
ATOM 725 C C . ARG A 1 92 ? -9.875 -11.531 1.308 1 98.25 92 ARG A C 1
ATOM 727 O O . ARG A 1 92 ? -10.883 -10.867 1.545 1 98.25 92 ARG A O 1
ATOM 734 N N . LEU A 1 93 ? -9.766 -12.438 0.425 1 98 93 LEU A N 1
ATOM 735 C CA . LEU A 1 93 ? -10.922 -12.703 -0.426 1 98 93 LEU A CA 1
ATOM 736 C C . LEU A 1 93 ? -11.531 -14.062 -0.101 1 98 93 LEU A C 1
ATOM 738 O O . LEU A 1 93 ? -12.516 -14.469 -0.721 1 98 93 LEU A O 1
ATOM 742 N N . GLU A 1 94 ? -11.008 -14.75 0.845 1 95.31 94 GLU A N 1
ATOM 743 C CA . GLU A 1 94 ? -11.5 -16.078 1.179 1 95.31 94 GLU A CA 1
ATOM 744 C C . GLU A 1 94 ? -13 -16.062 1.464 1 95.31 94 GLU A C 1
ATOM 746 O O . GLU A 1 94 ? -13.727 -16.969 1.062 1 95.31 94 GLU A O 1
ATOM 751 N N . ASN A 1 95 ? -13.461 -14.984 2.105 1 93.31 95 ASN A N 1
ATOM 752 C CA . ASN A 1 95 ? -14.859 -14.906 2.516 1 93.31 95 ASN A CA 1
ATOM 753 C C . ASN A 1 95 ? -15.633 -13.883 1.688 1 93.31 95 ASN A C 1
ATOM 755 O O . ASN A 1 95 ? -16.75 -13.523 2.031 1 93.31 95 ASN A O 1
ATOM 759 N N . SER A 1 96 ? -15.062 -13.398 0.708 1 94.12 96 SER A N 1
ATOM 760 C CA . SER A 1 96 ? -15.695 -12.414 -0.159 1 94.12 96 SER A CA 1
ATOM 761 C C . SER A 1 96 ? -15.352 -12.656 -1.623 1 94.12 96 SER A C 1
ATOM 763 O O . SER A 1 96 ? -14.875 -11.75 -2.314 1 94.12 96 SER A O 1
ATOM 765 N N . PRO A 1 97 ? -15.656 -13.828 -2.061 1 89.44 97 PRO A N 1
ATOM 766 C CA . PRO A 1 97 ? -15.32 -14.164 -3.445 1 89.44 97 PRO A CA 1
ATOM 767 C C . PRO A 1 97 ? -15.992 -13.234 -4.457 1 89.44 97 PRO A C 1
ATOM 769 O O . PRO A 1 97 ? -15.531 -13.117 -5.594 1 89.44 97 PRO A O 1
ATOM 772 N N . GLU A 1 98 ? -17.062 -12.602 -4 1 92.88 98 GLU A N 1
ATOM 773 C CA . GLU A 1 98 ? -17.797 -11.672 -4.871 1 92.88 98 GLU A CA 1
ATOM 774 C C . GLU A 1 98 ? -16.922 -10.492 -5.266 1 92.88 98 GLU A C 1
ATOM 776 O O . GLU A 1 98 ? -17.203 -9.797 -6.242 1 92.88 98 GLU A O 1
ATOM 781 N N . ASN A 1 99 ? -15.812 -10.297 -4.605 1 97.06 99 ASN A N 1
ATOM 782 C CA . ASN A 1 99 ? -14.938 -9.156 -4.863 1 97.06 99 ASN A CA 1
ATOM 783 C C . ASN A 1 99 ? -13.758 -9.531 -5.758 1 97.06 99 ASN A C 1
ATOM 785 O O . ASN A 1 99 ? -12.922 -8.695 -6.074 1 97.06 99 ASN A O 1
ATOM 789 N N . ILE A 1 100 ? -13.703 -10.758 -6.191 1 98.06 100 ILE A N 1
ATOM 790 C CA . ILE A 1 100 ? -12.586 -11.227 -7 1 98.06 100 ILE A CA 1
ATOM 791 C C . ILE A 1 100 ? -12.477 -10.391 -8.273 1 98.06 100 ILE A C 1
ATOM 793 O O . ILE A 1 100 ? -11.398 -9.906 -8.617 1 98.06 100 ILE A O 1
ATOM 797 N N . SER A 1 101 ? -13.578 -10.156 -8.938 1 98.31 101 SER A N 1
ATOM 798 C CA . SER A 1 101 ? -13.586 -9.398 -10.188 1 98.31 101 SER A CA 1
ATOM 799 C C . SER A 1 101 ? -13.047 -7.984 -9.977 1 98.31 101 SER A C 1
ATOM 801 O O . SER A 1 101 ? -12.242 -7.5 -10.773 1 98.31 101 SER A O 1
ATOM 803 N N . LYS A 1 102 ? -13.523 -7.398 -8.891 1 98.31 102 LYS A N 1
ATOM 804 C CA . LYS A 1 102 ? -13.102 -6.035 -8.586 1 98.31 102 LYS A CA 1
ATOM 805 C C . LYS A 1 102 ? -11.594 -5.957 -8.352 1 98.31 102 LYS A C 1
ATOM 807 O O . LYS A 1 102 ? -10.922 -5.078 -8.891 1 98.31 102 LYS A O 1
ATOM 812 N N . VAL A 1 103 ? -11.055 -6.863 -7.625 1 98.62 103 VAL A N 1
ATOM 813 C CA . VAL A 1 103 ? -9.633 -6.863 -7.289 1 98.62 103 VAL A CA 1
ATOM 814 C C . VAL A 1 103 ? -8.812 -7.168 -8.539 1 98.62 103 VAL A C 1
ATOM 816 O O . VAL A 1 103 ? -7.797 -6.512 -8.797 1 98.62 103 VAL A O 1
ATOM 819 N N . MET A 1 104 ? -9.258 -8.125 -9.359 1 98.62 104 MET A N 1
ATOM 820 C CA . MET A 1 104 ? -8.547 -8.461 -10.594 1 98.62 104 MET A CA 1
ATOM 821 C C . MET A 1 104 ? -8.516 -7.27 -11.547 1 98.62 104 MET A C 1
ATOM 823 O O . MET A 1 104 ? -7.496 -7.012 -12.188 1 98.62 104 MET A O 1
ATOM 827 N N . ALA A 1 105 ? -9.609 -6.586 -11.602 1 98.38 105 ALA A N 1
ATOM 828 C CA . ALA A 1 105 ? -9.656 -5.391 -12.445 1 98.38 105 ALA A CA 1
ATOM 829 C C . ALA A 1 105 ? -8.648 -4.348 -11.969 1 98.38 105 ALA A C 1
ATOM 831 O O . ALA A 1 105 ? -7.992 -3.693 -12.781 1 98.38 105 ALA A O 1
ATOM 832 N N . SER A 1 106 ? -8.57 -4.172 -10.664 1 98.62 106 SER A N 1
ATOM 833 C CA . SER A 1 106 ? -7.598 -3.24 -10.109 1 98.62 106 SER A CA 1
ATOM 834 C C . SER A 1 106 ? -6.172 -3.654 -10.453 1 98.62 106 SER A C 1
ATOM 836 O O . SER A 1 106 ? -5.352 -2.816 -10.836 1 98.62 106 SER A O 1
ATOM 838 N N . LEU A 1 107 ? -5.887 -4.93 -10.352 1 98.75 107 LEU A N 1
ATOM 839 C CA . LEU A 1 107 ? -4.551 -5.422 -10.664 1 98.75 107 LEU A CA 1
ATOM 840 C C . LEU A 1 107 ? -4.246 -5.258 -12.156 1 98.75 107 LEU A C 1
ATOM 842 O O . LEU A 1 107 ? -3.109 -4.965 -12.531 1 98.75 107 LEU A O 1
ATOM 846 N N . GLU A 1 108 ? -5.223 -5.461 -13 1 98.5 108 GLU A N 1
ATOM 847 C CA . GLU A 1 108 ? -5.027 -5.219 -14.43 1 98.5 108 GLU A CA 1
ATOM 848 C C . GLU A 1 108 ? -4.664 -3.76 -14.695 1 98.5 108 GLU A C 1
ATOM 850 O O . GLU A 1 108 ? -3.783 -3.471 -15.508 1 98.5 108 GLU A O 1
ATOM 855 N N . LYS A 1 109 ? -5.402 -2.873 -14.023 1 98.25 109 LYS A N 1
ATOM 856 C CA . LYS A 1 109 ? -5.094 -1.453 -14.164 1 98.25 109 LYS A CA 1
ATOM 857 C C . LYS A 1 109 ? -3.666 -1.149 -13.727 1 98.25 109 LYS A C 1
ATOM 859 O O . LYS A 1 109 ? -2.943 -0.417 -14.406 1 98.25 109 LYS A O 1
ATOM 864 N N . ILE A 1 110 ? -3.264 -1.68 -12.633 1 98.5 110 ILE A N 1
ATOM 865 C CA . ILE A 1 110 ? -1.907 -1.481 -12.133 1 98.5 110 ILE A CA 1
ATOM 866 C C . ILE A 1 110 ? -0.903 -2.043 -13.141 1 98.5 110 ILE A C 1
ATOM 868 O O . ILE A 1 110 ? 0.094 -1.391 -13.461 1 98.5 110 ILE A O 1
ATOM 872 N N . ALA A 1 111 ? -1.162 -3.242 -13.594 1 98.5 111 ALA A N 1
ATOM 873 C CA . ALA A 1 111 ? -0.286 -3.896 -14.562 1 98.5 111 ALA A CA 1
ATOM 874 C C . ALA A 1 111 ? -0.071 -3.018 -15.789 1 98.5 111 ALA A C 1
ATOM 876 O O . ALA A 1 111 ? 1.059 -2.859 -16.25 1 98.5 111 ALA A O 1
ATOM 877 N N . GLU A 1 112 ? -1.145 -2.471 -16.297 1 98 112 GLU A N 1
ATOM 878 C CA . GLU A 1 112 ? -1.103 -1.645 -17.5 1 98 112 GLU A CA 1
ATOM 879 C C . GLU A 1 112 ? -0.382 -0.325 -17.234 1 98 112 GLU A C 1
ATOM 881 O O . GLU A 1 112 ? 0.48 0.084 -18.016 1 98 112 GLU A O 1
ATOM 886 N N . CYS A 1 113 ? -0.648 0.347 -16.156 1 97.5 113 CYS A N 1
ATOM 887 C CA . CYS A 1 113 ? -0.131 1.68 -15.859 1 97.5 113 CYS A CA 1
ATOM 888 C C . CYS A 1 113 ? 1.363 1.632 -15.562 1 97.5 113 CYS A C 1
ATOM 890 O O . CYS A 1 113 ? 2.094 2.568 -15.883 1 97.5 113 CYS A O 1
ATOM 892 N N . TYR A 1 114 ? 1.8 0.516 -14.984 1 97.38 114 TYR A N 1
ATOM 893 C CA . TYR A 1 114 ? 3.174 0.512 -14.492 1 97.38 114 TYR A CA 1
ATOM 894 C C . TYR A 1 114 ? 3.994 -0.573 -15.18 1 97.38 114 TYR A C 1
ATOM 896 O O . TYR A 1 114 ? 5.152 -0.802 -14.82 1 97.38 114 TYR A O 1
ATOM 904 N N . ASN A 1 115 ? 3.369 -1.306 -16.156 1 97.31 115 ASN A N 1
ATOM 905 C CA . ASN A 1 115 ? 4.043 -2.336 -16.938 1 97.31 115 ASN A CA 1
ATOM 906 C C . ASN A 1 115 ? 4.602 -3.441 -16.047 1 97.31 115 ASN A C 1
ATOM 908 O O . ASN A 1 115 ? 5.785 -3.768 -16.125 1 97.31 115 ASN A O 1
ATOM 912 N N . ILE A 1 116 ? 3.768 -3.939 -15.203 1 98.38 116 ILE A N 1
ATOM 913 C CA . ILE A 1 116 ? 4.094 -5.023 -14.281 1 98.38 116 ILE A CA 1
ATOM 914 C C . ILE A 1 116 ? 3.293 -6.27 -14.648 1 98.38 116 ILE A C 1
ATOM 916 O O . ILE A 1 116 ? 2.104 -6.184 -14.961 1 98.38 116 ILE A O 1
ATOM 920 N N . SER A 1 117 ? 3.877 -7.434 -14.625 1 98.38 117 SER A N 1
ATOM 921 C CA . SER A 1 117 ? 3.18 -8.695 -14.844 1 98.38 117 SER A CA 1
ATOM 922 C C . SER A 1 117 ? 2.84 -9.375 -13.516 1 98.38 117 SER A C 1
ATOM 924 O O . SER A 1 117 ? 3.707 -9.531 -12.656 1 98.38 117 SER A O 1
ATOM 926 N N . PHE A 1 118 ? 1.619 -9.742 -13.391 1 98.81 118 PHE A N 1
ATOM 927 C CA . PHE A 1 118 ? 1.164 -10.461 -12.211 1 98.81 118 PHE A CA 1
ATOM 928 C C . PHE A 1 118 ? 0.902 -11.93 -12.547 1 98.81 118 PHE A C 1
ATOM 930 O O . PHE A 1 118 ? 0.207 -12.234 -13.516 1 98.81 118 PHE A O 1
ATOM 937 N N . ILE A 1 119 ? 1.45 -12.805 -11.773 1 98.88 119 ILE A N 1
ATOM 938 C CA . ILE A 1 119 ? 1.125 -14.227 -11.828 1 98.88 119 ILE A CA 1
ATOM 939 C C . ILE A 1 119 ? 0.564 -14.688 -10.484 1 98.88 119 ILE A C 1
ATOM 941 O O . ILE A 1 119 ? 1.248 -14.609 -9.461 1 98.88 119 ILE A O 1
ATOM 945 N N . ILE A 1 120 ? -0.601 -15.203 -10.562 1 98.81 120 ILE A N 1
ATOM 946 C CA . ILE A 1 120 ? -1.365 -15.359 -9.336 1 98.81 120 ILE A CA 1
ATOM 947 C C . ILE A 1 120 ? -1.869 -16.797 -9.219 1 98.81 120 ILE A C 1
ATOM 949 O O . ILE A 1 120 ? -2.42 -17.344 -10.18 1 98.81 120 ILE A O 1
ATOM 953 N N . SER A 1 121 ? -1.661 -17.344 -8.125 1 98.38 121 SER A N 1
ATOM 954 C CA . SER A 1 121 ? -2.279 -18.641 -7.848 1 98.38 121 SER A CA 1
ATOM 955 C C . SER A 1 121 ? -3.562 -18.469 -7.039 1 98.38 121 SER A C 1
ATOM 957 O O . SER A 1 121 ? -3.566 -17.812 -5.996 1 98.38 121 SER A O 1
ATOM 959 N N . LEU A 1 122 ? -4.602 -19.047 -7.504 1 96.88 122 LEU A N 1
ATOM 960 C CA . LEU A 1 122 ? -5.926 -18.953 -6.902 1 96.88 122 LEU A CA 1
ATOM 961 C C . LEU A 1 122 ? -6.484 -20.328 -6.59 1 96.88 122 LEU A C 1
ATOM 963 O O . LEU A 1 122 ? -6.621 -21.172 -7.484 1 96.88 122 LEU A O 1
ATOM 967 N N . SER A 1 123 ? -6.816 -20.5 -5.297 1 96.12 123 SER A N 1
ATOM 968 C CA . SER A 1 123 ? -7.305 -21.797 -4.859 1 96.12 123 SER A CA 1
ATOM 969 C C . SER A 1 123 ? -8.797 -21.953 -5.125 1 96.12 123 SER A C 1
ATOM 971 O O . SER A 1 123 ? -9.586 -22.109 -4.191 1 96.12 123 SER A O 1
ATOM 973 N N . LYS A 1 124 ? -9.172 -21.969 -6.277 1 95.19 124 LYS A N 1
ATOM 974 C CA . LYS A 1 124 ? -10.539 -22.172 -6.746 1 95.19 124 LYS A CA 1
ATOM 975 C C . LYS A 1 124 ? -10.555 -22.875 -8.102 1 95.19 124 LYS A C 1
ATOM 977 O O . LYS A 1 124 ? -9.672 -22.641 -8.938 1 95.19 124 LYS A O 1
ATOM 982 N N . ASP A 1 125 ? -11.594 -23.641 -8.281 1 94.94 125 ASP A N 1
ATOM 983 C CA . ASP A 1 125 ? -11.797 -24.234 -9.602 1 94.94 125 ASP A CA 1
ATOM 984 C C . ASP A 1 125 ? -12.195 -23.156 -10.625 1 94.94 125 ASP A C 1
ATOM 986 O O . ASP A 1 125 ? -12.93 -22.219 -10.305 1 94.94 125 ASP A O 1
ATOM 990 N N . GLU A 1 126 ? -11.75 -23.375 -11.875 1 95.56 126 GLU A N 1
ATOM 991 C CA . GLU A 1 126 ? -12.039 -22.438 -12.961 1 95.56 126 GLU A CA 1
ATOM 992 C C . GLU A 1 126 ? -13.539 -22.172 -13.062 1 95.56 126 GLU A C 1
ATOM 994 O O . GLU A 1 126 ? -13.961 -21.031 -13.281 1 95.56 126 GLU A O 1
ATOM 999 N N . LYS A 1 127 ? -14.352 -23.172 -12.828 1 94.81 127 LYS A N 1
ATOM 1000 C CA . LYS A 1 127 ? -15.797 -23.062 -13 1 94.81 127 LYS A CA 1
ATOM 1001 C C . LYS A 1 127 ? -16.406 -22.172 -11.922 1 94.81 127 LYS A C 1
ATOM 1003 O O . LYS A 1 127 ? -17.531 -21.672 -12.086 1 94.81 127 LYS A O 1
ATOM 1008 N N . ASP A 1 128 ? -15.766 -21.953 -10.82 1 94.62 128 ASP A N 1
ATOM 1009 C CA . ASP A 1 128 ? -16.281 -21.188 -9.688 1 94.62 128 ASP A CA 1
ATOM 1010 C C . ASP A 1 128 ? -15.82 -19.734 -9.742 1 94.62 128 ASP A C 1
ATOM 1012 O O . ASP A 1 128 ? -16.141 -18.938 -8.859 1 94.62 128 ASP A O 1
ATOM 1016 N N . LEU A 1 129 ? -15.086 -19.422 -10.766 1 96.38 129 LEU A N 1
ATOM 1017 C CA . LEU A 1 129 ? -14.594 -18.062 -10.93 1 96.38 129 LEU A CA 1
ATOM 1018 C C . LEU A 1 129 ? -15.547 -17.234 -11.797 1 96.38 129 LEU A C 1
ATOM 1020 O O . LEU A 1 129 ? -16.234 -17.797 -12.656 1 96.38 129 LEU A O 1
ATOM 1024 N N . PRO A 1 130 ? -15.594 -15.938 -11.469 1 96.31 130 PRO A N 1
ATOM 1025 C CA . PRO A 1 130 ? -16.391 -15.094 -12.359 1 96.31 130 PRO A CA 1
ATOM 1026 C C . PRO A 1 130 ? -15.953 -15.18 -13.812 1 96.31 130 PRO A C 1
ATOM 1028 O O . PRO A 1 130 ? -14.766 -15.336 -14.094 1 96.31 130 PRO A O 1
ATOM 1031 N N . GLU A 1 131 ? -16.828 -15.047 -14.734 1 96.44 131 GLU A N 1
ATOM 1032 C CA . GLU A 1 131 ? -16.578 -15.172 -16.156 1 96.44 131 GLU A CA 1
ATOM 1033 C C . GLU A 1 131 ? -15.57 -14.133 -16.641 1 96.44 131 GLU A C 1
ATOM 1035 O O . GLU A 1 131 ? -14.734 -14.414 -17.5 1 96.44 131 GLU A O 1
ATOM 1040 N N . ASP A 1 132 ? -15.602 -12.969 -16.078 1 96.94 132 ASP A N 1
ATOM 1041 C CA . ASP A 1 132 ? -14.828 -11.828 -16.562 1 96.94 132 ASP A CA 1
ATOM 1042 C C . ASP A 1 132 ? -13.352 -11.969 -16.203 1 96.94 132 ASP A C 1
ATOM 1044 O O . ASP A 1 132 ? -12.523 -11.156 -16.625 1 96.94 132 ASP A O 1
ATOM 1048 N N . VAL A 1 133 ? -13.023 -13.062 -15.461 1 97.56 133 VAL A N 1
ATOM 1049 C CA . VAL A 1 133 ? -11.609 -13.219 -15.125 1 97.56 133 VAL A CA 1
ATOM 1050 C C . VAL A 1 133 ? -11.055 -14.477 -15.789 1 97.56 133 VAL A C 1
ATOM 1052 O O . VAL A 1 133 ? -9.859 -14.766 -15.688 1 97.56 133 VAL A O 1
ATOM 1055 N N . ARG A 1 134 ? -11.766 -15.227 -16.469 1 96.5 134 ARG A N 1
ATOM 1056 C CA . ARG A 1 134 ? -11.367 -16.531 -17 1 96.5 134 ARG A CA 1
ATOM 1057 C C . ARG A 1 134 ? -10.344 -16.359 -18.125 1 96.5 134 ARG A C 1
ATOM 1059 O O . ARG A 1 134 ? -9.516 -17.25 -18.344 1 96.5 134 ARG A O 1
ATOM 1066 N N . HIS A 1 135 ? -10.445 -15.242 -18.844 1 96.88 135 HIS A N 1
ATOM 1067 C CA . HIS A 1 135 ? -9.5 -14.992 -19.922 1 96.88 135 HIS A CA 1
ATOM 1068 C C . HIS A 1 135 ? -8.078 -14.883 -19.391 1 96.88 135 HIS A C 1
ATOM 1070 O O . HIS A 1 135 ? -7.109 -14.977 -20.141 1 96.88 135 HIS A O 1
ATOM 1076 N N . MET A 1 136 ? -7.93 -14.719 -18.062 1 98.12 136 MET A N 1
ATOM 1077 C CA . MET A 1 136 ? -6.625 -14.547 -17.422 1 98.12 136 MET A CA 1
ATOM 1078 C C . MET A 1 136 ? -6 -15.891 -17.078 1 98.12 136 MET A C 1
ATOM 1080 O O . MET A 1 136 ? -4.82 -15.961 -16.734 1 98.12 136 MET A O 1
ATOM 1084 N N . ILE A 1 137 ? -6.789 -16.906 -17.156 1 98.25 137 ILE A N 1
ATOM 1085 C CA . ILE A 1 137 ? -6.332 -18.219 -16.719 1 98.25 137 ILE A CA 1
ATOM 1086 C C . ILE A 1 137 ? -5.332 -18.781 -17.719 1 98.25 137 ILE A C 1
ATOM 1088 O O . ILE A 1 137 ? -5.645 -18.922 -18.906 1 98.25 137 ILE A O 1
ATOM 1092 N N . ILE A 1 138 ? -4.203 -19.156 -17.203 1 97.19 138 ILE A N 1
ATOM 1093 C CA . ILE A 1 138 ? -3.203 -19.734 -18.094 1 97.19 138 ILE A CA 1
ATOM 1094 C C . ILE A 1 138 ? -3 -21.203 -17.766 1 97.19 138 ILE A C 1
ATOM 1096 O O . ILE A 1 138 ? -2.479 -21.969 -18.594 1 97.19 138 ILE A O 1
ATOM 1100 N N . THR A 1 139 ? -3.311 -21.594 -16.562 1 96.62 139 THR A N 1
ATOM 1101 C CA . THR A 1 139 ? -3.219 -22.984 -16.141 1 96.62 139 THR A CA 1
ATOM 1102 C C . THR A 1 139 ? -4.371 -23.344 -15.203 1 96.62 139 THR A C 1
ATOM 1104 O O . THR A 1 139 ? -4.668 -22.594 -14.266 1 96.62 139 THR A O 1
ATOM 1107 N N . SER A 1 140 ? -5.051 -24.344 -15.461 1 96.31 140 SER A N 1
ATOM 1108 C CA . SER A 1 140 ? -6.105 -24.891 -14.617 1 96.31 140 SER A CA 1
ATOM 1109 C C . SER A 1 140 ? -5.758 -26.297 -14.156 1 96.31 140 SER A C 1
ATOM 1111 O O . SER A 1 140 ? -5.516 -27.188 -14.977 1 96.31 140 SER A O 1
ATOM 1113 N N . LEU A 1 141 ? -5.711 -26.375 -12.891 1 95.19 141 LEU A N 1
ATOM 1114 C CA . LEU A 1 141 ? -5.316 -27.656 -12.32 1 95.19 141 LEU A CA 1
ATOM 1115 C C . LEU A 1 141 ? -6.496 -28.344 -11.641 1 95.19 141 LEU A C 1
ATOM 1117 O O . LEU A 1 141 ? -7.391 -27.672 -11.125 1 95.19 141 LEU A O 1
ATOM 1121 N N . MET B 1 1 ? 4.148 7 16.547 1 94.19 1 MET B N 1
ATOM 1122 C CA . MET B 1 1 ? 3.336 8.109 17.031 1 94.19 1 MET B CA 1
ATOM 1123 C C . MET B 1 1 ? 2.67 8.844 15.875 1 94.19 1 MET B C 1
ATOM 1125 O O . MET B 1 1 ? 3.229 8.922 14.781 1 94.19 1 MET B O 1
ATOM 1129 N N . VAL B 1 2 ? 1.392 9.297 16.109 1 98.5 2 VAL B N 1
ATOM 1130 C CA . VAL B 1 2 ? 0.66 10.055 15.094 1 98.5 2 VAL B CA 1
ATOM 1131 C C . VAL B 1 2 ? 0.377 11.469 15.609 1 98.5 2 VAL B C 1
ATOM 1133 O O . VAL B 1 2 ? -0.19 11.633 16.688 1 98.5 2 VAL B O 1
ATOM 1136 N N . GLN B 1 3 ? 0.818 12.469 14.875 1 98.69 3 GLN B N 1
ATOM 1137 C CA . GLN B 1 3 ? 0.618 13.875 15.219 1 98.69 3 GLN B CA 1
ATOM 1138 C C . GLN B 1 3 ? -0.177 14.602 14.141 1 98.69 3 GLN B C 1
ATOM 1140 O O . GLN B 1 3 ? 0.067 14.406 12.945 1 98.69 3 GLN B O 1
ATOM 1145 N N . LEU B 1 4 ? -1.08 15.453 14.617 1 98.56 4 LEU B N 1
ATOM 1146 C CA . LEU B 1 4 ? -1.948 16.156 13.68 1 98.56 4 LEU B CA 1
ATOM 1147 C C . LEU B 1 4 ? -1.711 17.656 13.75 1 98.56 4 LEU B C 1
ATOM 1149 O O . LEU B 1 4 ? -1.618 18.234 14.836 1 98.56 4 LEU B O 1
ATOM 1153 N N . ILE B 1 5 ? -1.565 18.25 12.656 1 98.5 5 ILE B N 1
ATOM 1154 C CA . ILE B 1 5 ? -1.648 19.688 12.453 1 98.5 5 ILE B CA 1
ATOM 1155 C C . ILE B 1 5 ? -2.959 20.031 11.75 1 98.5 5 ILE B C 1
ATOM 1157 O O . ILE B 1 5 ? -3.17 19.656 10.594 1 98.5 5 ILE B O 1
ATOM 1161 N N . VAL B 1 6 ? -3.824 20.766 12.414 1 98.25 6 VAL B N 1
ATOM 1162 C CA . VAL B 1 6 ? -5.18 20.938 11.898 1 98.25 6 VAL B CA 1
ATOM 1163 C C . VAL B 1 6 ? -5.477 22.422 11.703 1 98.25 6 VAL B C 1
ATOM 1165 O O . VAL B 1 6 ? -4.848 23.266 12.328 1 98.25 6 VAL B O 1
ATOM 1168 N N . GLY B 1 7 ? -6.387 22.641 10.805 1 97.19 7 GLY B N 1
ATOM 1169 C CA . GLY B 1 7 ? -6.828 23.984 10.47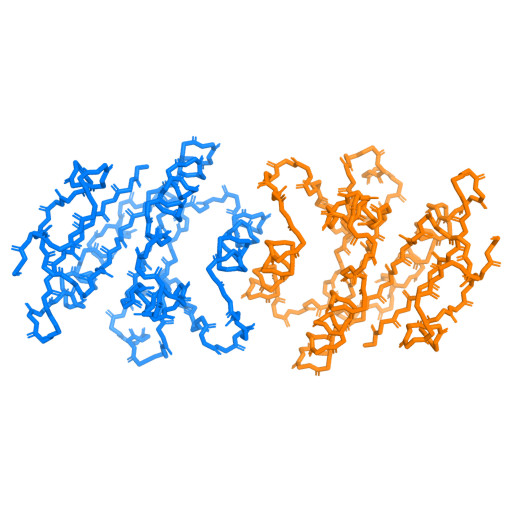7 1 97.19 7 GLY B CA 1
ATOM 1170 C C . GLY B 1 7 ? -7.387 24.109 9.078 1 97.19 7 GLY B C 1
ATOM 1171 O O . GLY B 1 7 ? -7.047 23.328 8.195 1 97.19 7 GLY B O 1
ATOM 1172 N N . GLU B 1 8 ? -8.125 25.094 8.82 1 94.5 8 GLU B N 1
ATOM 1173 C CA . GLU B 1 8 ? -8.758 25.297 7.52 1 94.5 8 GLU B CA 1
ATOM 1174 C C . GLU B 1 8 ? -7.723 25.562 6.434 1 94.5 8 GLU B C 1
ATOM 1176 O O . GLU B 1 8 ? -6.555 25.828 6.734 1 94.5 8 GLU B O 1
ATOM 1181 N N . LYS B 1 9 ? -8.211 25.438 5.215 1 92.38 9 LYS B N 1
ATOM 1182 C CA . LYS B 1 9 ? -7.352 25.688 4.062 1 92.38 9 LYS B CA 1
ATOM 1183 C C . LYS B 1 9 ? -6.777 27.109 4.109 1 92.38 9 LYS B C 1
ATOM 1185 O O . LYS B 1 9 ? -7.492 28.062 4.422 1 92.38 9 LYS B O 1
ATOM 1190 N N . GLY B 1 10 ? -5.551 27.172 3.766 1 92.69 10 GLY B N 1
ATOM 1191 C CA . GLY B 1 10 ? -4.93 28.484 3.658 1 92.69 10 GLY B CA 1
ATOM 1192 C C . GLY B 1 10 ? -4.348 28.984 4.969 1 92.69 10 GLY B C 1
ATOM 1193 O O . GLY B 1 10 ? -3.85 30.109 5.047 1 92.69 10 GLY B O 1
ATOM 1194 N N . LYS B 1 11 ? -4.234 28.25 5.996 1 93.06 11 LYS B N 1
ATOM 1195 C CA . LYS B 1 11 ? -3.793 28.672 7.32 1 93.06 11 LYS B CA 1
ATOM 1196 C C . LYS B 1 11 ? -2.305 28.406 7.52 1 93.06 11 LYS B C 1
ATOM 1198 O O . LYS B 1 11 ? -1.762 28.656 8.602 1 93.06 11 LYS B O 1
ATOM 1203 N N . GLY B 1 12 ? -1.633 27.812 6.52 1 95.88 12 GLY B N 1
ATOM 1204 C CA . GLY B 1 12 ? -0.186 27.672 6.574 1 95.88 12 GLY B CA 1
ATOM 1205 C C . GLY B 1 12 ? 0.26 26.281 7.02 1 95.88 12 GLY B C 1
ATOM 1206 O O . GLY B 1 12 ? 1.403 26.109 7.441 1 95.88 12 GLY B O 1
ATOM 1207 N N . 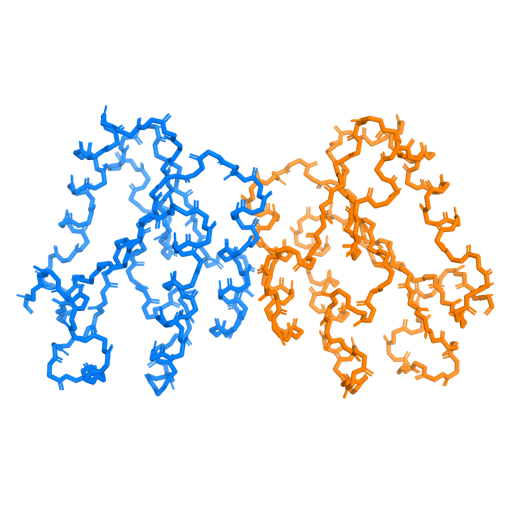LYS B 1 13 ? -0.588 25.328 7.012 1 97.69 13 LYS B N 1
ATOM 1208 C CA . LYS B 1 13 ? -0.273 23.969 7.469 1 97.69 13 LYS B CA 1
ATOM 1209 C C . LYS B 1 13 ? 0.859 23.359 6.645 1 97.69 13 LYS B C 1
ATOM 1211 O O . LYS B 1 13 ? 1.767 22.734 7.195 1 97.69 13 LYS B O 1
ATOM 1216 N N . THR B 1 14 ? 0.768 23.547 5.332 1 97.44 14 THR B N 1
ATOM 1217 C CA . THR B 1 14 ? 1.783 23 4.438 1 97.44 14 THR B CA 1
ATOM 1218 C C . THR B 1 14 ? 3.17 23.516 4.812 1 97.44 14 THR B C 1
ATOM 1220 O O . THR B 1 14 ? 4.121 22.734 4.914 1 97.44 14 THR B O 1
ATOM 1223 N N . LYS B 1 15 ? 3.254 24.812 5.039 1 97.25 15 LYS B N 1
ATOM 1224 C CA . LYS B 1 15 ? 4.535 25.391 5.426 1 97.25 15 LYS B CA 1
ATOM 1225 C C . LYS B 1 15 ? 5.055 24.766 6.715 1 97.25 15 LYS B C 1
ATOM 1227 O O . LYS B 1 15 ? 6.242 24.453 6.82 1 97.25 15 LYS B O 1
ATOM 1232 N N . ILE B 1 16 ? 4.254 24.641 7.664 1 97.75 16 ILE B N 1
ATOM 1233 C CA . ILE B 1 16 ? 4.633 24.047 8.945 1 97.75 16 ILE B CA 1
ATOM 1234 C C . ILE B 1 16 ? 5.141 22.625 8.727 1 97.75 16 ILE B C 1
ATOM 1236 O O . ILE B 1 16 ? 6.172 22.234 9.281 1 97.75 16 ILE B O 1
ATOM 1240 N N . LEU B 1 17 ? 4.43 21.844 7.914 1 98.12 17 LEU B N 1
ATOM 1241 C CA . LEU B 1 17 ? 4.805 20.453 7.645 1 98.12 17 LEU B CA 1
ATOM 1242 C C . LEU B 1 17 ? 6.16 20.391 6.945 1 98.12 17 LEU B C 1
ATOM 1244 O O . LEU B 1 17 ? 7.02 19.594 7.332 1 98.12 17 LEU B O 1
ATOM 1248 N N . LEU B 1 18 ? 6.363 21.234 5.984 1 98.44 18 LEU B N 1
ATOM 1249 C CA . LEU B 1 18 ? 7.625 21.281 5.254 1 98.44 18 LEU B CA 1
ATOM 1250 C C . LEU B 1 18 ? 8.781 21.641 6.184 1 98.44 18 LEU B C 1
ATOM 1252 O O . LEU B 1 18 ? 9.828 20.984 6.16 1 98.44 18 LEU B O 1
ATOM 1256 N N . ASP B 1 19 ? 8.539 22.672 6.965 1 98.19 19 ASP B N 1
ATOM 1257 C CA . ASP B 1 19 ? 9.578 23.094 7.898 1 98.19 19 ASP B CA 1
ATOM 1258 C C . ASP B 1 19 ? 9.93 21.984 8.883 1 98.19 19 ASP B C 1
ATOM 1260 O O . ASP B 1 19 ? 11.102 21.734 9.156 1 98.19 19 ASP B O 1
ATOM 1264 N N . LYS B 1 20 ? 8.945 21.375 9.367 1 97.81 20 LYS B N 1
ATOM 1265 C CA . LYS B 1 20 ? 9.172 20.281 10.32 1 97.81 20 LYS B CA 1
ATOM 1266 C C . LYS B 1 20 ? 9.945 19.141 9.672 1 97.81 20 LYS B C 1
ATOM 1268 O O . LYS B 1 20 ? 10.906 18.625 10.25 1 97.81 20 LYS B O 1
ATOM 1273 N N . ALA B 1 21 ? 9.508 18.672 8.508 1 98.5 21 ALA B N 1
ATOM 1274 C CA . ALA B 1 21 ? 10.18 17.578 7.789 1 98.5 21 ALA B CA 1
ATOM 1275 C C . ALA B 1 21 ? 11.648 17.906 7.551 1 98.5 21 ALA B C 1
ATOM 1277 O O . ALA B 1 21 ? 12.523 17.094 7.828 1 98.5 21 ALA B O 1
ATOM 1278 N N . ASN B 1 22 ? 11.914 19.141 7.141 1 98.62 22 ASN B N 1
ATOM 1279 C CA . ASN B 1 22 ? 13.273 19.562 6.828 1 98.62 22 ASN B CA 1
ATOM 1280 C C . ASN B 1 22 ? 14.133 19.672 8.086 1 98.62 22 ASN B C 1
ATOM 1282 O O . ASN B 1 22 ? 15.336 19.406 8.047 1 98.62 22 ASN B O 1
ATOM 1286 N N . ALA B 1 23 ? 13.508 20.047 9.133 1 97.62 23 ALA B N 1
ATOM 1287 C CA . ALA B 1 23 ? 14.234 20.156 10.391 1 97.62 23 ALA B CA 1
ATOM 1288 C C . ALA B 1 23 ? 14.562 18.781 10.953 1 97.62 23 ALA B C 1
ATOM 1290 O O . ALA B 1 23 ? 15.688 18.531 11.406 1 97.62 23 ALA B O 1
ATOM 1291 N N . GLU B 1 24 ? 13.672 17.859 10.828 1 96.38 24 GLU B N 1
ATOM 1292 C CA . GLU B 1 24 ? 13.781 16.578 11.523 1 96.38 24 GLU B CA 1
ATOM 1293 C C . GLU B 1 24 ? 14.617 15.586 10.719 1 96.38 24 GLU B C 1
ATOM 1295 O O . GLU B 1 24 ? 15.203 14.656 11.281 1 96.38 24 GLU B O 1
ATOM 1300 N N . VAL B 1 25 ? 14.68 15.781 9.422 1 97 25 VAL B N 1
ATOM 1301 C CA . VAL B 1 25 ? 15.414 14.844 8.57 1 97 25 VAL B CA 1
ATOM 1302 C C . VAL B 1 25 ? 16.875 14.812 8.984 1 97 25 VAL B C 1
ATOM 1304 O O . VAL B 1 25 ? 17.547 13.781 8.844 1 97 25 VAL B O 1
ATOM 1307 N N . ARG B 1 26 ? 17.406 15.859 9.57 1 94.25 26 ARG B N 1
ATOM 1308 C CA . ARG B 1 26 ? 18.812 15.945 10 1 94.25 26 ARG B CA 1
ATOM 1309 C C . ARG B 1 26 ? 19.078 15.016 11.172 1 94.25 26 ARG B C 1
ATOM 1311 O O . ARG B 1 26 ? 20.203 14.539 11.336 1 94.25 26 ARG B O 1
ATOM 1318 N N . ASN B 1 27 ? 18.094 14.758 11.875 1 94.81 27 ASN B N 1
ATOM 1319 C CA . ASN B 1 27 ? 18.234 13.938 13.07 1 94.81 27 ASN B CA 1
ATOM 1320 C C . ASN B 1 27 ? 17.734 12.516 12.844 1 94.81 27 ASN B C 1
ATOM 1322 O O . ASN B 1 27 ? 17.828 11.664 13.727 1 94.81 27 ASN B O 1
ATOM 1326 N N . ALA B 1 28 ? 17.125 12.234 11.719 1 94.06 28 ALA B N 1
ATOM 1327 C CA . ALA B 1 28 ? 16.578 10.906 11.438 1 94.06 28 ALA B CA 1
ATOM 1328 C C . ALA B 1 28 ? 17.688 9.898 11.156 1 94.06 28 ALA B C 1
ATOM 1330 O O . ALA B 1 28 ? 18.656 10.211 10.453 1 94.06 28 ALA B O 1
ATOM 1331 N N . ASN B 1 29 ? 17.609 8.766 11.742 1 95.25 29 ASN B N 1
ATOM 1332 C CA . ASN B 1 29 ? 18.562 7.691 11.5 1 95.25 29 ASN B CA 1
ATOM 1333 C C . ASN B 1 29 ? 18.188 6.879 10.266 1 95.25 29 ASN B C 1
ATOM 1335 O O . ASN B 1 29 ? 19.047 6.258 9.641 1 95.25 29 ASN B O 1
ATOM 1339 N N . GLY B 1 30 ? 16.969 6.871 9.984 1 96.81 30 GLY B N 1
ATOM 1340 C CA . GLY B 1 30 ? 16.484 6.133 8.836 1 96.81 30 GLY B CA 1
ATOM 1341 C C . GLY B 1 30 ? 15.867 7.023 7.773 1 96.81 30 GLY B C 1
ATOM 1342 O O . GLY B 1 30 ? 16.203 8.203 7.672 1 96.81 30 GLY B O 1
ATOM 1343 N N . SER B 1 31 ? 15.047 6.477 6.938 1 97.94 31 SER B N 1
ATOM 1344 C CA . SER B 1 31 ? 14.492 7.223 5.809 1 97.94 31 SER B CA 1
ATOM 1345 C C . SER B 1 31 ? 13.266 8.023 6.227 1 97.94 31 SER B C 1
ATOM 1347 O O . SER B 1 31 ? 12.617 7.695 7.223 1 97.94 31 SER B O 1
ATOM 1349 N N . VAL B 1 32 ? 13.047 9.078 5.492 1 98.56 32 VAL B N 1
ATOM 1350 C CA . VAL B 1 32 ? 11.914 9.977 5.688 1 98.56 32 VAL B CA 1
ATOM 1351 C C . VAL B 1 32 ? 11.148 10.133 4.379 1 98.56 32 VAL B C 1
ATOM 1353 O O . VAL B 1 32 ? 11.742 10.352 3.322 1 98.56 32 VAL B O 1
ATOM 1356 N N . VAL B 1 33 ? 9.82 9.984 4.461 1 98.81 33 VAL B N 1
ATOM 1357 C CA . VAL B 1 33 ? 8.984 10.062 3.271 1 98.81 33 VAL B CA 1
ATOM 1358 C C . VAL B 1 33 ? 7.938 11.164 3.445 1 98.81 33 VAL B C 1
ATOM 1360 O O . VAL B 1 33 ? 7.422 11.367 4.547 1 98.81 33 VAL B O 1
ATOM 1363 N N . TYR B 1 34 ? 7.668 11.859 2.402 1 98.88 34 TYR B N 1
ATOM 1364 C CA . TYR B 1 34 ? 6.66 12.914 2.336 1 98.88 34 TYR B CA 1
ATOM 1365 C C . TYR B 1 34 ? 5.594 12.586 1.298 1 98.88 34 TYR B C 1
ATOM 1367 O O . TYR B 1 34 ? 5.895 12.453 0.11 1 98.88 34 TYR B O 1
ATOM 1375 N N . LEU B 1 35 ? 4.379 12.406 1.756 1 98.88 35 LEU B N 1
ATOM 1376 C CA . LEU B 1 35 ? 3.254 12.141 0.861 1 98.88 35 LEU B CA 1
ATOM 1377 C C . LEU B 1 35 ? 2.479 13.43 0.577 1 98.88 35 LEU B C 1
ATOM 1379 O O . LEU B 1 35 ? 2.121 14.156 1.502 1 98.88 35 LEU B O 1
ATOM 1383 N N . ASP B 1 36 ? 2.221 13.656 -0.64 1 98.62 36 ASP B N 1
ATOM 1384 C CA . ASP B 1 36 ? 1.528 14.859 -1.079 1 98.62 36 ASP B CA 1
ATOM 1385 C C . ASP B 1 36 ? 0.603 14.57 -2.258 1 98.62 36 ASP B C 1
ATOM 1387 O O . ASP B 1 36 ? 0.575 13.445 -2.766 1 98.62 36 ASP B O 1
ATOM 1391 N N . LYS B 1 37 ? -0.224 15.516 -2.6 1 97.69 37 LYS B N 1
ATOM 1392 C CA . LYS B 1 37 ? -1.163 15.359 -3.707 1 97.69 37 LYS B CA 1
ATOM 1393 C C . LYS B 1 37 ? -0.5 15.688 -5.039 1 97.69 37 LYS B C 1
ATOM 1395 O O . LYS B 1 37 ? -1.082 15.461 -6.102 1 97.69 37 LYS B O 1
ATOM 1400 N N . SER B 1 38 ? 0.691 16.266 -5 1 97.19 38 SER B N 1
ATOM 1401 C CA . SER B 1 38 ? 1.475 16.578 -6.191 1 97.19 38 SER B CA 1
ATOM 1402 C C . SER B 1 38 ? 2.961 16.688 -5.863 1 97.19 38 SER B C 1
ATOM 1404 O O . SER B 1 38 ? 3.35 16.625 -4.695 1 97.19 38 SER B O 1
ATOM 1406 N N . ALA B 1 39 ? 3.75 16.875 -6.898 1 95.81 39 ALA B N 1
ATOM 1407 C CA . ALA B 1 39 ? 5.195 17 -6.723 1 95.81 39 ALA B CA 1
ATOM 1408 C C . ALA B 1 39 ? 5.605 18.453 -6.535 1 95.81 39 ALA B C 1
ATOM 1410 O O . ALA B 1 39 ? 6.793 18.781 -6.57 1 95.81 39 ALA B O 1
ATOM 1411 N N . LYS B 1 40 ? 4.66 19.281 -6.348 1 95.75 40 LYS B N 1
ATOM 1412 C CA . LYS B 1 40 ? 4.902 20.719 -6.363 1 95.75 40 LYS B CA 1
ATOM 1413 C C . LYS B 1 40 ? 5.914 21.125 -5.293 1 95.75 40 LYS B C 1
ATOM 1415 O O . LYS B 1 40 ? 6.676 22.078 -5.473 1 95.75 40 LYS B O 1
ATOM 1420 N N . HIS B 1 41 ? 5.992 20.375 -4.219 1 96 41 HIS B N 1
ATOM 1421 C CA . HIS B 1 41 ? 6.844 20.781 -3.102 1 96 41 HIS B CA 1
ATOM 1422 C C . HIS B 1 41 ? 8.164 20.016 -3.123 1 96 41 HIS B C 1
ATOM 1424 O O . HIS B 1 41 ? 8.93 20.062 -2.154 1 96 41 HIS B O 1
ATOM 1430 N N . MET B 1 42 ? 8.406 19.328 -4.168 1 95.81 42 MET B N 1
ATOM 1431 C CA . MET B 1 42 ? 9.586 18.484 -4.262 1 95.81 42 MET B CA 1
ATOM 1432 C C . MET B 1 42 ? 10.859 19.281 -4.031 1 95.81 42 MET B C 1
ATOM 1434 O O . MET B 1 42 ? 11.766 18.828 -3.328 1 95.81 42 MET B O 1
ATOM 1438 N N . TYR B 1 43 ? 10.836 20.531 -4.5 1 96.25 43 TYR B N 1
ATOM 1439 C CA . TYR B 1 43 ? 12.055 21.328 -4.441 1 96.25 43 TYR B CA 1
ATOM 1440 C C . TYR B 1 43 ? 12.164 22.062 -3.109 1 96.25 43 TYR B C 1
ATOM 1442 O O . TYR B 1 43 ? 13.211 22.625 -2.795 1 96.25 43 TYR B O 1
ATOM 1450 N N . GLU B 1 44 ? 11.172 22 -2.334 1 97.75 44 GLU B N 1
ATOM 1451 C CA . GLU B 1 44 ? 11.18 22.656 -1.026 1 97.75 44 GLU B CA 1
ATOM 1452 C C . GLU B 1 44 ? 11.664 21.703 0.062 1 97.75 44 GLU B C 1
ATOM 1454 O O . GLU B 1 44 ? 11.883 22.109 1.202 1 97.75 44 GLU B O 1
ATOM 1459 N N . LEU B 1 45 ? 11.859 20.469 -0.361 1 98.31 45 LEU B N 1
ATOM 1460 C CA . LEU B 1 45 ? 12.234 19.453 0.613 1 98.31 45 LEU B CA 1
ATOM 1461 C C . LEU B 1 45 ? 13.727 19.156 0.536 1 98.31 45 LEU B C 1
ATOM 1463 O O . LEU B 1 45 ? 14.32 19.188 -0.546 1 98.31 45 LEU B O 1
ATOM 1467 N N . ASN B 1 46 ? 14.297 18.906 1.789 1 97.81 46 ASN B N 1
ATOM 1468 C CA . ASN B 1 46 ? 15.633 18.328 1.819 1 97.81 46 ASN B CA 1
ATOM 1469 C C . ASN B 1 46 ? 15.75 17.125 0.892 1 97.81 46 ASN B C 1
ATOM 1471 O O . ASN B 1 46 ? 14.836 16.312 0.807 1 97.81 46 ASN B O 1
ATOM 1475 N N . ASN B 1 47 ? 16.859 16.953 0.265 1 96.38 47 ASN B N 1
ATOM 1476 C CA . ASN B 1 47 ? 17.031 15.922 -0.76 1 96.38 47 ASN B CA 1
ATOM 1477 C C . ASN B 1 47 ? 17.016 14.523 -0.161 1 96.38 47 ASN B C 1
ATOM 1479 O O . ASN B 1 47 ? 16.906 13.531 -0.888 1 96.38 47 ASN B O 1
ATOM 1483 N N . LYS B 1 48 ? 17.125 14.43 1.108 1 96.69 48 LYS B N 1
ATOM 1484 C CA . LYS B 1 48 ? 17.094 13.133 1.783 1 96.69 48 LYS B CA 1
ATOM 1485 C C . LYS B 1 48 ? 15.656 12.656 1.977 1 96.69 48 LYS B C 1
ATOM 1487 O O . LYS B 1 48 ? 15.422 11.508 2.367 1 96.69 48 LYS B O 1
ATOM 1492 N N . ILE B 1 49 ? 14.758 13.5 1.719 1 98.44 49 ILE B N 1
ATOM 1493 C CA . ILE B 1 49 ? 13.344 13.172 1.896 1 98.44 49 ILE B CA 1
ATOM 1494 C C . ILE B 1 49 ? 12.742 12.75 0.557 1 98.44 49 ILE B C 1
ATOM 1496 O O . ILE B 1 49 ? 12.812 13.492 -0.424 1 98.44 49 ILE B O 1
ATOM 1500 N N . ARG B 1 50 ? 12.188 11.648 0.551 1 97.88 50 ARG B N 1
ATOM 1501 C CA . ARG B 1 50 ? 11.523 11.188 -0.665 1 97.88 50 ARG B CA 1
ATOM 1502 C C . ARG B 1 50 ? 10.078 11.656 -0.705 1 97.88 50 ARG B C 1
ATOM 1504 O O . ARG B 1 50 ? 9.305 11.383 0.218 1 97.88 50 ARG B O 1
ATOM 1511 N N . LEU B 1 51 ? 9.773 12.359 -1.764 1 98.69 51 LEU B N 1
ATOM 1512 C CA . LEU B 1 51 ? 8.391 12.789 -1.952 1 98.69 51 LEU B CA 1
ATOM 1513 C C . LEU B 1 51 ? 7.637 11.805 -2.848 1 98.69 51 LEU B C 1
ATOM 1515 O O . LEU B 1 51 ? 8.141 11.398 -3.895 1 98.69 51 LEU B O 1
ATOM 1519 N N . ILE B 1 52 ? 6.488 11.391 -2.43 1 98.69 52 ILE B N 1
ATOM 1520 C CA . ILE B 1 52 ? 5.617 10.539 -3.227 1 98.69 52 ILE B CA 1
ATOM 1521 C C . ILE B 1 52 ? 4.332 11.289 -3.568 1 98.69 52 ILE B C 1
ATOM 1523 O O . ILE B 1 52 ? 3.629 11.766 -2.676 1 98.69 52 ILE B O 1
ATOM 1527 N N . ASP B 1 53 ? 4.07 11.453 -4.809 1 98.56 53 ASP B N 1
ATOM 1528 C CA . ASP B 1 53 ? 2.785 11.953 -5.293 1 98.56 53 ASP B CA 1
ATOM 1529 C C . ASP B 1 53 ? 1.725 10.852 -5.254 1 98.56 53 ASP B C 1
ATOM 1531 O O . ASP B 1 53 ? 1.63 10.039 -6.176 1 98.56 53 ASP B O 1
ATOM 1535 N N . VAL B 1 54 ? 0.876 10.859 -4.281 1 98.69 54 VAL B N 1
ATOM 1536 C CA . VAL B 1 54 ? -0.056 9.773 -4.004 1 98.69 54 VAL B CA 1
ATOM 1537 C C . VAL B 1 54 ? -1.108 9.695 -5.109 1 98.69 54 VAL B C 1
ATOM 1539 O O . VAL B 1 54 ? -1.595 8.617 -5.438 1 98.69 54 VAL B O 1
ATOM 1542 N N . MET B 1 55 ? -1.448 10.812 -5.711 1 98.06 55 MET B N 1
ATOM 1543 C CA . MET B 1 55 ? -2.512 10.875 -6.711 1 98.06 55 MET B CA 1
ATOM 1544 C C . MET B 1 55 ? -2.117 10.117 -7.973 1 98.06 55 MET B C 1
ATOM 1546 O O . MET B 1 55 ? -2.979 9.742 -8.773 1 98.06 55 MET B O 1
ATOM 1550 N N . GLU B 1 56 ? -0.898 9.82 -8.133 1 97.81 56 GLU B N 1
ATOM 1551 C CA . GLU B 1 56 ? -0.407 9.109 -9.312 1 97.81 56 GLU B CA 1
ATOM 1552 C C . GLU B 1 56 ? -0.663 7.613 -9.203 1 97.81 56 GLU B C 1
ATOM 1554 O O . GLU B 1 56 ? -0.533 6.883 -10.188 1 97.81 56 GLU B O 1
ATOM 1559 N N . TYR B 1 57 ? -1.126 7.164 -8.086 1 98.31 57 TYR B N 1
ATOM 1560 C CA . TYR B 1 57 ? -1.16 5.719 -7.891 1 98.31 57 TYR B CA 1
ATOM 1561 C C . TYR B 1 57 ? -2.596 5.211 -7.816 1 98.31 57 TYR B C 1
ATOM 1563 O O . TYR B 1 57 ? -2.832 4.043 -7.5 1 98.31 57 TYR B O 1
ATOM 1571 N N . GLY B 1 58 ? -3.518 6.051 -8.016 1 96.88 58 GLY B N 1
ATOM 1572 C CA . GLY B 1 58 ? -4.898 5.66 -8.258 1 96.88 58 GLY B CA 1
ATOM 1573 C C . GLY B 1 58 ? -5.586 5.109 -7.023 1 96.88 58 GLY B C 1
ATOM 1574 O O . GLY B 1 58 ? -6.336 4.137 -7.105 1 96.88 58 GLY B O 1
ATOM 1575 N N . ILE B 1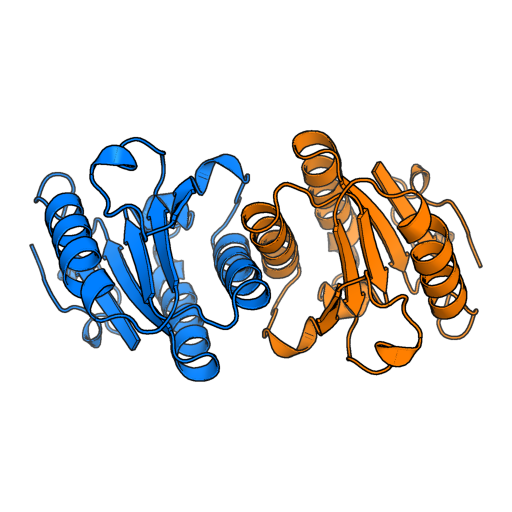 59 ? -5.27 5.695 -5.871 1 98.31 59 ILE B N 1
ATOM 1576 C CA . ILE B 1 59 ? -5.961 5.316 -4.641 1 98.31 59 ILE B CA 1
ATOM 1577 C C . ILE B 1 59 ? -7.441 5.68 -4.75 1 98.31 59 ILE B C 1
ATOM 1579 O O . ILE B 1 59 ? -7.785 6.816 -5.082 1 98.31 59 ILE B O 1
ATOM 1583 N N . GLU B 1 60 ? -8.281 4.734 -4.359 1 97.31 60 GLU B N 1
ATOM 1584 C CA . GLU B 1 60 ? -9.688 4.969 -4.66 1 97.31 60 GLU B CA 1
ATOM 1585 C C . GLU B 1 60 ? -10.492 5.23 -3.389 1 97.31 60 GLU B C 1
ATOM 1587 O O . GLU B 1 60 ? -11.586 5.789 -3.443 1 97.31 60 GLU B O 1
ATOM 1592 N N . ASN B 1 61 ? -10.078 4.77 -2.328 1 98.12 61 ASN B N 1
ATOM 1593 C CA . ASN B 1 61 ? -10.773 4.941 -1.058 1 98.12 61 ASN B CA 1
ATOM 1594 C C . ASN B 1 61 ? -9.812 4.879 0.122 1 98.12 61 ASN B C 1
ATOM 1596 O O . ASN B 1 61 ? -8.617 4.613 -0.059 1 98.12 61 ASN B O 1
ATOM 1600 N N . SER B 1 62 ? -10.297 5.109 1.31 1 98.69 62 SER B N 1
ATOM 1601 C CA . SER B 1 62 ? -9.438 5.254 2.477 1 98.69 62 SER B CA 1
ATOM 1602 C C . SER B 1 62 ? -8.812 3.92 2.873 1 98.69 62 SER B C 1
ATOM 1604 O O . SER B 1 62 ? -7.691 3.881 3.385 1 98.69 62 SER B O 1
ATOM 1606 N N . ASP B 1 63 ? -9.523 2.789 2.635 1 98.56 63 ASP B N 1
ATOM 1607 C CA . ASP B 1 63 ? -8.922 1.485 2.898 1 98.56 63 ASP B CA 1
ATOM 1608 C C . ASP B 1 63 ? -7.695 1.257 2.016 1 98.56 63 ASP B C 1
ATOM 1610 O O . ASP B 1 63 ? -6.656 0.798 2.494 1 98.56 63 ASP B O 1
ATOM 1614 N N . GLU B 1 64 ? -7.863 1.572 0.746 1 98.69 64 GLU B N 1
ATOM 1615 C CA . GLU B 1 64 ? -6.715 1.455 -0.147 1 98.69 64 GLU B CA 1
ATOM 1616 C C . GLU B 1 64 ? -5.559 2.332 0.323 1 98.69 64 GLU B C 1
ATOM 1618 O O . GLU B 1 64 ? -4.391 1.949 0.201 1 98.69 64 GLU B O 1
ATOM 1623 N N . PHE B 1 65 ? -5.895 3.479 0.843 1 98.94 65 PHE B N 1
ATOM 1624 C CA . PHE B 1 65 ? -4.852 4.371 1.334 1 98.94 65 PHE B CA 1
ATOM 1625 C C . PHE B 1 65 ? -4.07 3.717 2.469 1 98.94 65 PHE B C 1
ATOM 1627 O O . PHE B 1 65 ? -2.838 3.76 2.486 1 98.94 65 PHE B O 1
ATOM 1634 N N . VAL B 1 66 ? -4.797 3.195 3.408 1 98.88 66 VAL B N 1
ATOM 1635 C CA . VAL B 1 66 ? -4.137 2.514 4.516 1 98.88 66 VAL B CA 1
ATOM 1636 C C . VAL B 1 66 ? -3.252 1.391 3.979 1 98.88 66 VAL B C 1
ATOM 1638 O O . VAL B 1 66 ? -2.105 1.235 4.406 1 98.88 66 VAL B O 1
ATOM 1641 N N . GLY B 1 67 ? -3.787 0.602 3.066 1 98.88 67 GLY B N 1
ATOM 1642 C CA . GLY B 1 67 ? -2.979 -0.411 2.406 1 98.88 67 GLY B CA 1
ATOM 1643 C C . GLY B 1 67 ? -1.734 0.155 1.749 1 98.88 67 GLY B C 1
ATOM 1644 O O . GLY B 1 67 ? -0.663 -0.452 1.81 1 98.88 67 GLY B O 1
ATOM 1645 N N . PHE B 1 68 ? -1.894 1.284 1.127 1 98.94 68 PHE B N 1
ATOM 1646 C CA . PHE B 1 68 ? -0.796 1.958 0.442 1 98.94 68 PHE B CA 1
ATOM 1647 C C . PHE B 1 68 ? 0.345 2.254 1.408 1 98.94 68 PHE B C 1
ATOM 1649 O O . PHE B 1 68 ? 1.508 1.979 1.105 1 98.94 68 PHE B O 1
ATOM 1656 N N . ILE B 1 69 ? 0.01 2.736 2.559 1 98.94 69 ILE B N 1
ATOM 1657 C CA . ILE B 1 69 ? 1.008 3.023 3.584 1 98.94 69 ILE B CA 1
ATOM 1658 C C . ILE B 1 69 ? 1.708 1.73 3.998 1 98.94 69 ILE B C 1
ATOM 1660 O O . ILE B 1 69 ? 2.936 1.688 4.105 1 98.94 69 ILE B O 1
ATOM 1664 N N . ARG B 1 70 ? 0.907 0.695 4.207 1 98.81 70 ARG B N 1
ATOM 1665 C CA . ARG B 1 70 ? 1.492 -0.585 4.59 1 98.81 70 ARG B CA 1
ATOM 1666 C C . ARG B 1 70 ? 2.418 -1.112 3.502 1 98.81 70 ARG B C 1
ATOM 1668 O O . ARG B 1 70 ? 3.439 -1.738 3.797 1 98.81 70 ARG B O 1
ATOM 1675 N N . GLY B 1 71 ? 2.035 -0.874 2.23 1 98.81 71 GLY B N 1
ATOM 1676 C CA . GLY B 1 71 ? 2.904 -1.242 1.123 1 98.81 71 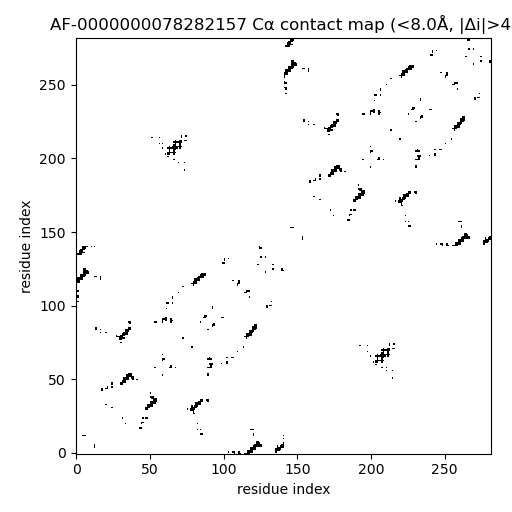GLY B CA 1
ATOM 1677 C C . GLY B 1 71 ? 4.242 -0.527 1.151 1 98.81 71 GLY B C 1
ATOM 1678 O O . GLY B 1 71 ? 5.289 -1.148 0.952 1 98.81 71 GLY B O 1
ATOM 1679 N N . ILE B 1 72 ? 4.195 0.732 1.41 1 98.81 72 ILE B N 1
ATOM 1680 C CA . ILE B 1 72 ? 5.422 1.514 1.509 1 98.81 72 ILE B CA 1
ATOM 1681 C C . ILE B 1 72 ? 6.293 0.967 2.637 1 98.81 72 ILE B C 1
ATOM 1683 O O . ILE B 1 72 ? 7.492 0.75 2.453 1 98.81 72 ILE B O 1
ATOM 1687 N N . VAL B 1 73 ? 5.691 0.696 3.77 1 98.56 73 VAL B N 1
ATOM 1688 C CA . VAL B 1 73 ? 6.395 0.204 4.949 1 98.56 73 VAL B CA 1
ATOM 1689 C C . VAL B 1 73 ? 7.051 -1.141 4.637 1 98.56 73 VAL B C 1
ATOM 1691 O O . VAL B 1 73 ? 8.172 -1.408 5.07 1 98.56 73 VAL B O 1
ATOM 1694 N N . SER B 1 74 ? 6.43 -1.955 3.865 1 98.38 74 SER B N 1
ATOM 1695 C CA . SER B 1 74 ? 6.938 -3.285 3.551 1 98.38 74 SER B CA 1
ATOM 1696 C C . SER B 1 74 ? 8.211 -3.207 2.711 1 98.38 74 SER B C 1
ATOM 1698 O O . SER B 1 74 ? 8.984 -4.16 2.666 1 98.38 74 SER B O 1
ATOM 1700 N N . GLN B 1 75 ? 8.453 -2.062 2.031 1 97.5 75 GLN B N 1
ATOM 1701 C CA . GLN B 1 75 ? 9.578 -1.912 1.117 1 97.5 75 GLN B CA 1
ATOM 1702 C C . GLN B 1 75 ? 10.734 -1.185 1.79 1 97.5 75 GLN B C 1
ATOM 1704 O O . GLN B 1 75 ? 11.875 -1.268 1.33 1 97.5 75 GLN B O 1
ATOM 1709 N N . ASP B 1 76 ? 10.469 -0.476 2.818 1 97.44 76 ASP B N 1
ATOM 1710 C CA . ASP B 1 76 ? 11.461 0.365 3.482 1 97.44 76 ASP B CA 1
ATOM 1711 C C . ASP B 1 76 ? 11.492 0.092 4.984 1 97.44 76 ASP B C 1
ATOM 1713 O O . ASP B 1 76 ? 10.828 0.777 5.762 1 97.44 76 ASP B O 1
ATOM 1717 N N . HIS B 1 77 ? 12.352 -0.76 5.344 1 96.12 77 HIS B N 1
ATOM 1718 C CA . HIS B 1 77 ? 12.406 -1.208 6.73 1 96.12 77 HIS B CA 1
ATOM 1719 C C . HIS B 1 77 ? 13.117 -0.188 7.609 1 96.12 77 HIS B C 1
ATOM 1721 O O . HIS B 1 77 ? 13.094 -0.3 8.836 1 96.12 77 HIS B O 1
ATOM 1727 N N . ASP B 1 78 ? 13.688 0.832 7.02 1 97.25 78 ASP B N 1
ATOM 1728 C CA . ASP B 1 78 ? 14.375 1.872 7.781 1 97.25 78 ASP B CA 1
ATOM 1729 C C . ASP B 1 78 ? 13.508 3.125 7.898 1 97.25 78 ASP B C 1
ATOM 1731 O O . ASP B 1 78 ? 13.953 4.145 8.43 1 97.25 78 ASP B O 1
ATOM 1735 N N . LEU B 1 79 ? 12.344 3.02 7.398 1 98.25 79 LEU B N 1
ATOM 1736 C CA . LEU B 1 79 ? 11.453 4.168 7.426 1 98.25 79 LEU B CA 1
ATOM 1737 C C . LEU B 1 79 ? 11.195 4.625 8.859 1 98.25 79 LEU B C 1
ATOM 1739 O O . LEU B 1 79 ? 10.766 3.83 9.703 1 98.25 79 LEU B O 1
ATOM 1743 N N . GLU B 1 80 ? 11.422 5.875 9.156 1 98.38 80 GLU B N 1
ATOM 1744 C CA . GLU B 1 80 ? 11.297 6.383 10.523 1 98.38 80 GLU B CA 1
ATOM 1745 C C . GLU B 1 80 ? 10.164 7.402 10.633 1 98.38 80 GLU B C 1
ATOM 1747 O O . GLU B 1 80 ? 9.5 7.488 11.664 1 98.38 80 GLU B O 1
ATOM 1752 N N . GLN B 1 81 ? 10.031 8.234 9.586 1 98.56 81 GLN B N 1
ATOM 1753 C CA . GLN B 1 81 ? 9.039 9.305 9.633 1 98.56 81 GLN B CA 1
ATOM 1754 C C . GLN B 1 81 ? 8.305 9.43 8.305 1 98.56 81 GLN B C 1
ATOM 1756 O O . GLN B 1 81 ? 8.906 9.297 7.238 1 98.56 81 GLN B O 1
ATOM 1761 N N . MET B 1 82 ? 7.02 9.734 8.445 1 98.88 82 MET B N 1
ATOM 1762 C CA . MET B 1 82 ? 6.191 10.047 7.281 1 98.88 82 MET B CA 1
ATOM 1763 C C . MET B 1 82 ? 5.398 11.328 7.504 1 98.88 82 MET B C 1
ATOM 1765 O O . MET B 1 82 ? 4.773 11.5 8.555 1 98.88 82 MET B O 1
ATOM 1769 N N . TYR B 1 83 ? 5.461 12.164 6.582 1 98.88 83 TYR B N 1
ATOM 1770 C CA . TYR B 1 83 ? 4.688 13.406 6.574 1 98.88 83 TYR B CA 1
ATOM 1771 C C . TYR B 1 83 ? 3.584 13.352 5.523 1 98.88 83 TYR B C 1
ATOM 1773 O O . TYR B 1 83 ? 3.838 13.016 4.367 1 98.88 83 TYR B O 1
ATOM 1781 N N . LEU B 1 84 ? 2.432 13.656 5.902 1 98.88 84 LEU B N 1
ATOM 1782 C CA . LEU B 1 84 ? 1.284 13.562 5.008 1 98.88 84 LEU B CA 1
ATOM 1783 C C . LEU B 1 84 ? 0.6 14.922 4.863 1 98.88 84 LEU B C 1
ATOM 1785 O O . LEU B 1 84 ? -0.104 15.367 5.773 1 98.88 84 LEU B O 1
ATOM 1789 N N . ASP B 1 85 ? 0.78 15.5 3.768 1 98.56 85 ASP B N 1
ATOM 1790 C CA . ASP B 1 85 ? 0.181 16.797 3.498 1 98.56 85 ASP B CA 1
ATOM 1791 C C . ASP B 1 85 ? -1.135 16.656 2.736 1 98.56 85 ASP B C 1
ATOM 1793 O O . ASP B 1 85 ? -1.233 15.852 1.808 1 98.56 85 ASP B O 1
ATOM 1797 N N . GLY B 1 86 ? -2.104 17.547 3.117 1 97.06 86 GLY B N 1
ATOM 1798 C CA . GLY B 1 86 ? -3.393 17.422 2.457 1 97.06 86 GLY B CA 1
ATOM 1799 C C . GLY B 1 86 ? -4.055 16.078 2.666 1 97.06 86 GLY B C 1
ATOM 1800 O O . GLY B 1 86 ? -4.527 15.453 1.713 1 97.06 86 GLY B O 1
ATOM 1801 N N . PHE B 1 87 ? -4.148 15.664 3.846 1 98.38 87 PHE B N 1
ATOM 1802 C CA . PHE B 1 87 ? -4.445 14.289 4.238 1 98.38 87 PHE B CA 1
ATOM 1803 C C . PHE B 1 87 ? -5.82 13.867 3.725 1 98.38 87 PHE B C 1
ATOM 1805 O O . PHE B 1 87 ? -5.98 12.758 3.203 1 98.38 87 PHE B O 1
ATOM 1812 N N . LEU B 1 88 ? -6.785 14.742 3.871 1 97.94 88 LEU B N 1
ATOM 1813 C CA . LEU B 1 88 ? -8.141 14.367 3.492 1 97.94 88 LEU B CA 1
ATOM 1814 C C . LEU B 1 88 ? -8.219 14.008 2.014 1 97.94 88 LEU B C 1
ATOM 1816 O O . LEU B 1 88 ? -8.914 13.07 1.633 1 97.94 88 LEU B O 1
ATOM 1820 N N . LYS B 1 89 ? -7.477 14.672 1.255 1 97.44 89 LYS B N 1
ATOM 1821 C CA . LYS B 1 89 ? -7.48 14.422 -0.182 1 97.44 89 LYS B CA 1
ATOM 1822 C C . LYS B 1 89 ? -6.727 13.133 -0.515 1 97.44 89 LYS B C 1
ATOM 1824 O O . LYS B 1 89 ? -7.266 12.25 -1.185 1 97.44 89 LYS B O 1
ATOM 1829 N N . ILE B 1 90 ? -5.488 12.984 -0.036 1 98.56 90 ILE B N 1
ATOM 1830 C CA . ILE B 1 90 ? -4.66 11.859 -0.458 1 98.56 90 ILE B CA 1
ATOM 1831 C C . ILE B 1 90 ? -5.195 10.562 0.145 1 98.56 90 ILE B C 1
ATOM 1833 O O . ILE B 1 90 ? -4.988 9.484 -0.406 1 98.56 90 ILE B O 1
ATOM 1837 N N . SER B 1 91 ? -5.969 10.641 1.231 1 98.69 91 SER B N 1
ATOM 1838 C CA . SER B 1 91 ? -6.52 9.469 1.891 1 98.69 91 SER B CA 1
ATOM 1839 C C . SER B 1 91 ? -7.953 9.203 1.443 1 98.69 91 SER B C 1
ATOM 1841 O O . SER B 1 91 ? -8.602 8.273 1.933 1 98.69 91 SER B O 1
ATOM 1843 N N . ARG B 1 92 ? -8.523 10.07 0.616 1 98.25 92 ARG B N 1
ATOM 1844 C CA . ARG B 1 92 ? -9.875 9.945 0.087 1 98.25 92 ARG B CA 1
ATOM 1845 C C . ARG B 1 92 ? -10.914 10.062 1.2 1 98.25 92 ARG B C 1
ATOM 1847 O O . ARG B 1 92 ? -11.891 9.305 1.227 1 98.25 92 ARG B O 1
ATOM 1854 N N . LEU B 1 93 ? -10.656 10.992 2.033 1 97.94 93 LEU B N 1
ATOM 1855 C CA . LEU B 1 93 ? -11.562 11.164 3.162 1 97.94 93 LEU B CA 1
ATOM 1856 C C . LEU B 1 93 ? -12.359 12.461 3.027 1 97.94 93 LEU B C 1
ATOM 1858 O O . LEU B 1 93 ? -13.172 12.789 3.893 1 97.94 93 LEU B O 1
ATOM 1862 N N . GLU B 1 94 ? -12.172 13.172 1.985 1 95.25 94 GLU B N 1
ATOM 1863 C CA . GLU B 1 94 ? -12.852 14.453 1.814 1 95.25 94 GLU B CA 1
ATOM 1864 C C . GLU B 1 94 ? -14.367 14.305 1.948 1 95.25 94 GLU B C 1
ATOM 1866 O O . GLU B 1 94 ? -15.031 15.148 2.551 1 95.25 94 GLU B O 1
ATOM 1871 N N . ASN B 1 95 ? -14.891 13.195 1.445 1 93.19 95 ASN B N 1
ATOM 1872 C CA . ASN B 1 95 ? -16.344 13 1.43 1 93.19 95 ASN B CA 1
ATOM 1873 C C . ASN B 1 95 ? -16.766 11.914 2.414 1 93.19 95 ASN B C 1
ATOM 1875 O O . ASN B 1 95 ? -17.906 11.453 2.379 1 93.19 95 ASN B O 1
ATOM 1879 N N . SER B 1 96 ? -15.898 11.477 3.199 1 93.69 96 SER B N 1
ATOM 1880 C CA . SER B 1 96 ? -16.188 10.438 4.184 1 93.69 96 SER B CA 1
ATOM 1881 C C . SER B 1 96 ? -15.5 10.727 5.512 1 93.69 96 SER B C 1
ATOM 1883 O O . SER B 1 96 ? -14.781 9.875 6.039 1 93.69 96 SER B O 1
ATOM 1885 N N . PRO B 1 97 ? -15.812 11.859 6.047 1 89.19 97 PRO B N 1
ATOM 1886 C CA . PRO B 1 97 ? -15.148 12.234 7.301 1 89.19 97 PRO B CA 1
ATOM 1887 C C . PRO B 1 97 ? -15.445 11.25 8.43 1 89.19 97 PRO B C 1
ATOM 1889 O O . PRO B 1 97 ? -14.688 11.18 9.406 1 89.19 97 PRO B O 1
ATOM 1892 N N . GLU B 1 98 ? -16.531 10.508 8.258 1 92.62 98 GLU B N 1
ATOM 1893 C CA . GLU B 1 98 ? -16.906 9.516 9.266 1 92.62 98 GLU B CA 1
ATOM 1894 C C . GLU B 1 98 ? -15.844 8.43 9.391 1 92.62 98 GLU B C 1
ATOM 1896 O O . GLU B 1 98 ? -15.805 7.711 10.391 1 92.62 98 GLU B O 1
ATOM 1901 N N . ASN B 1 99 ? -14.938 8.344 8.461 1 96.94 99 ASN B N 1
ATOM 1902 C CA . ASN B 1 99 ? -13.922 7.293 8.453 1 96.94 99 ASN B CA 1
ATOM 1903 C C . ASN B 1 99 ? -12.594 7.793 9.016 1 96.94 99 ASN B C 1
ATOM 1905 O O . ASN B 1 99 ? -11.625 7.039 9.086 1 96.94 99 ASN B O 1
ATOM 1909 N N . ILE B 1 100 ? -12.539 9.023 9.438 1 98.06 100 ILE B N 1
ATOM 1910 C CA . ILE B 1 100 ? -11.297 9.602 9.922 1 98.06 100 ILE B CA 1
ATOM 1911 C C . ILE B 1 100 ? -10.781 8.797 11.109 1 98.06 100 ILE B C 1
ATOM 1913 O O . ILE B 1 100 ? -9.609 8.422 11.148 1 98.06 100 ILE B O 1
ATOM 1917 N N . SER B 1 101 ? -11.641 8.469 12.039 1 98.31 101 SER B N 1
ATOM 1918 C CA . SER B 1 101 ? -11.242 7.727 13.234 1 98.31 101 SER B CA 1
ATOM 1919 C C . SER B 1 101 ? -10.656 6.367 12.875 1 98.31 101 SER B C 1
ATOM 1921 O O . SER B 1 101 ? -9.625 5.965 13.422 1 98.31 101 SER B O 1
ATOM 1923 N N . LYS B 1 102 ? -11.344 5.73 11.953 1 98.31 102 LYS B N 1
ATOM 1924 C CA . LYS B 1 102 ? -10.898 4.406 11.531 1 98.31 102 LYS B CA 1
ATOM 1925 C C . LYS B 1 102 ? -9.508 4.465 10.906 1 98.31 102 LYS B C 1
ATOM 1927 O O . LYS B 1 102 ? -8.633 3.656 11.242 1 98.31 102 LYS B O 1
ATOM 1932 N N . VAL B 1 103 ? -9.266 5.398 10.062 1 98.62 103 VAL B N 1
ATOM 1933 C CA . VAL B 1 103 ? -7.992 5.527 9.367 1 98.62 103 VAL B CA 1
ATOM 1934 C C . VAL B 1 103 ? -6.902 5.922 10.359 1 98.62 103 VAL B C 1
ATOM 1936 O O . VAL B 1 103 ? -5.801 5.363 10.328 1 98.62 103 VAL B O 1
ATOM 1939 N N . MET B 1 104 ? -7.199 6.848 11.281 1 98.62 104 MET B N 1
ATOM 1940 C CA . MET B 1 104 ? -6.223 7.262 12.281 1 98.62 104 MET B CA 1
ATOM 1941 C C . MET B 1 104 ? -5.828 6.094 13.18 1 98.62 104 MET B C 1
ATOM 1943 O O . MET B 1 104 ? -4.656 5.938 13.531 1 98.62 104 MET B O 1
ATOM 1947 N N . ALA B 1 105 ? -6.801 5.305 13.508 1 98.38 105 ALA B N 1
ATOM 1948 C CA . ALA B 1 105 ? -6.512 4.121 14.32 1 98.38 105 ALA B CA 1
ATOM 1949 C C . ALA B 1 105 ? -5.57 3.17 13.586 1 98.38 105 ALA B C 1
ATOM 1951 O O . ALA B 1 105 ? -4.668 2.59 14.188 1 98.38 105 ALA B O 1
ATOM 1952 N N . SER B 1 106 ? -5.824 2.99 12.305 1 98.56 106 SER B N 1
ATOM 1953 C CA . SER B 1 106 ? -4.949 2.146 11.5 1 98.56 106 SER B CA 1
ATOM 1954 C C . SER B 1 106 ? -3.525 2.695 11.461 1 98.56 106 SER B C 1
ATOM 1956 O O . SER B 1 106 ? -2.561 1.943 11.602 1 98.56 106 SER B O 1
ATOM 1958 N N . LEU B 1 107 ? -3.4 3.992 11.297 1 98.75 107 LEU B N 1
ATOM 1959 C CA . LEU B 1 107 ? -2.08 4.613 11.258 1 98.75 107 LEU B CA 1
ATOM 1960 C C . LEU B 1 107 ? -1.381 4.492 12.602 1 98.75 107 LEU B C 1
ATOM 1962 O O . LEU B 1 107 ? -0.163 4.309 12.664 1 98.75 107 LEU B O 1
ATOM 1966 N N . GLU B 1 108 ? -2.119 4.613 13.695 1 98.5 108 GLU B N 1
ATOM 1967 C CA . GLU B 1 108 ? -1.533 4.406 15.016 1 98.5 108 GLU B CA 1
ATOM 1968 C C . GLU B 1 108 ? -0.981 2.992 15.156 1 98.5 108 GLU B C 1
ATOM 1970 O O . GLU B 1 108 ? 0.106 2.797 15.703 1 98.5 108 GLU B O 1
ATOM 1975 N N . LYS B 1 109 ? -1.776 2.033 14.688 1 98.31 109 LYS B N 1
ATOM 1976 C CA . LYS B 1 109 ? -1.314 0.648 14.727 1 98.31 109 LYS B CA 1
ATOM 1977 C C . LYS B 1 109 ? -0.03 0.472 13.93 1 98.31 109 LYS B C 1
ATOM 1979 O O . LYS B 1 109 ? 0.911 -0.181 14.383 1 98.31 109 LYS B O 1
ATOM 1984 N N . ILE B 1 110 ? 0.021 1.02 12.766 1 98.5 110 ILE B N 1
ATOM 1985 C CA . ILE B 1 110 ? 1.212 0.942 11.93 1 98.5 110 ILE B CA 1
ATOM 1986 C C . ILE B 1 110 ? 2.389 1.606 12.641 1 98.5 110 ILE B C 1
ATOM 1988 O O . ILE B 1 110 ? 3.49 1.055 12.68 1 98.5 110 ILE B O 1
ATOM 1992 N N . ALA B 1 111 ? 2.137 2.785 13.172 1 98.5 111 ALA B N 1
ATOM 1993 C CA . ALA B 1 111 ? 3.172 3.531 13.883 1 98.5 111 ALA B CA 1
ATOM 1994 C C . ALA B 1 111 ? 3.783 2.691 15 1 98.5 111 ALA B C 1
ATOM 1996 O O . ALA B 1 111 ? 5.004 2.646 15.156 1 98.5 111 ALA B O 1
ATOM 1997 N N . GLU B 1 112 ? 2.949 2.051 15.766 1 98 112 GLU B N 1
ATOM 1998 C CA . GLU B 1 112 ? 3.381 1.246 16.906 1 98 112 GLU B CA 1
ATOM 1999 C C . GLU B 1 112 ? 4.125 -0.006 16.438 1 98 112 GLU B C 1
ATOM 2001 O O . GLU B 1 112 ? 5.195 -0.324 16.969 1 98 112 GLU B O 1
ATOM 2006 N N . CYS B 1 113 ? 3.643 -0.709 15.461 1 97.5 113 CYS B N 1
ATOM 2007 C CA . CYS B 1 113 ? 4.184 -1.993 15.023 1 97.5 113 CYS B CA 1
ATOM 2008 C C . CYS B 1 113 ? 5.535 -1.814 14.344 1 97.5 113 CYS B C 1
ATOM 2010 O O . CYS B 1 113 ? 6.41 -2.678 14.461 1 97.5 113 CYS B O 1
ATOM 2012 N N . TYR B 1 114 ? 5.707 -0.673 13.688 1 97.38 114 TYR B N 1
ATOM 2013 C CA . TYR B 1 114 ? 6.895 -0.549 12.852 1 97.38 114 TYR B CA 1
ATOM 2014 C C . TYR B 1 114 ? 7.766 0.615 13.312 1 97.38 114 TYR B C 1
ATOM 2016 O O . TYR B 1 114 ? 8.766 0.94 12.664 1 97.38 114 TYR B O 1
ATOM 2024 N N . ASN B 1 115 ? 7.344 1.316 14.414 1 97.31 115 ASN B N 1
ATOM 2025 C CA . ASN B 1 115 ? 8.102 2.416 15.008 1 97.31 115 ASN B CA 1
ATOM 2026 C C . ASN B 1 115 ? 8.305 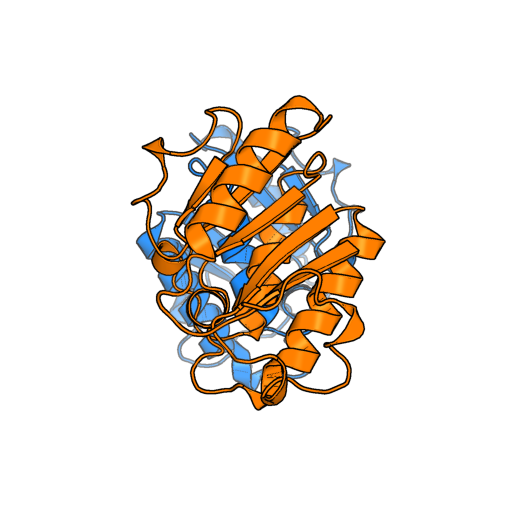3.555 14.008 1 97.31 115 ASN B C 1
ATOM 2028 O O . ASN B 1 115 ? 9.43 3.99 13.781 1 97.31 115 ASN B O 1
ATOM 2032 N N . ILE B 1 116 ? 7.23 3.959 13.422 1 98.31 116 ILE B N 1
ATOM 2033 C CA . ILE B 1 116 ? 7.203 5.055 12.461 1 98.31 116 ILE B CA 1
ATOM 2034 C C . ILE B 1 116 ? 6.414 6.227 13.039 1 98.31 116 ILE B C 1
ATOM 2036 O O . ILE B 1 116 ? 5.363 6.035 13.656 1 98.31 116 ILE B O 1
ATOM 2040 N N . SER B 1 117 ? 6.867 7.445 12.891 1 98.38 117 SER B N 1
ATOM 2041 C CA . SER B 1 117 ? 6.137 8.641 13.305 1 98.38 117 SER B CA 1
ATOM 2042 C C . SER B 1 117 ? 5.398 9.266 12.125 1 98.38 117 SER B C 1
ATOM 2044 O O . SER B 1 117 ? 5.988 9.492 11.062 1 98.38 117 SER B O 1
ATOM 2046 N N . PHE B 1 118 ? 4.172 9.516 12.328 1 98.81 118 PHE B N 1
ATOM 2047 C CA . PHE B 1 118 ? 3.357 10.18 11.32 1 98.81 118 PHE B CA 1
ATOM 2048 C C . PHE B 1 118 ? 3.057 11.617 11.727 1 98.81 118 PHE B C 1
ATOM 2050 O O . PHE B 1 118 ? 2.615 11.867 12.852 1 98.81 118 PHE B O 1
ATOM 2057 N N . ILE B 1 119 ? 3.303 12.539 10.844 1 98.88 119 ILE B N 1
ATOM 2058 C CA . ILE B 1 119 ? 2.875 13.922 11.008 1 98.88 119 ILE B CA 1
ATOM 2059 C C . ILE B 1 119 ? 1.942 14.312 9.859 1 98.88 119 ILE B C 1
ATOM 2061 O O . ILE B 1 119 ? 2.338 14.289 8.695 1 98.88 119 ILE B O 1
ATOM 2065 N N . ILE B 1 120 ? 0.791 14.719 10.25 1 98.81 120 ILE B N 1
ATOM 2066 C CA . ILE B 1 120 ? -0.282 14.789 9.266 1 98.81 120 ILE B CA 1
ATOM 2067 C C . ILE B 1 120 ? -0.927 16.172 9.305 1 98.81 120 ILE B C 1
ATOM 2069 O O . ILE B 1 120 ? -1.248 16.688 10.383 1 98.81 120 ILE B O 1
ATOM 2073 N N . SER B 1 121 ? -1.068 16.734 8.195 1 98.38 121 SER B N 1
ATOM 2074 C CA . SER B 1 121 ? -1.855 17.953 8.117 1 98.38 121 SER B CA 1
ATOM 2075 C C . SER B 1 121 ? -3.285 17.672 7.668 1 98.38 121 SER B C 1
ATOM 2077 O O . SER B 1 121 ? -3.5 17 6.652 1 98.38 121 SER B O 1
ATOM 2079 N N . LEU B 1 122 ? -4.211 18.125 8.406 1 96.88 122 LEU B N 1
ATOM 2080 C CA . LEU B 1 122 ? -5.633 17.906 8.172 1 96.88 122 LEU B CA 1
ATOM 2081 C C . LEU B 1 122 ? -6.383 19.219 8.031 1 96.88 122 LEU B C 1
ATOM 2083 O O . LEU B 1 122 ? -6.363 20.047 8.953 1 96.88 122 LEU B O 1
ATOM 2087 N N . SER B 1 123 ? -7.055 19.359 6.879 1 96.12 123 SER B N 1
ATOM 2088 C CA . SER B 1 123 ? -7.754 20.609 6.602 1 96.12 123 SER B CA 1
ATOM 2089 C C . SER B 1 123 ? -9.133 20.609 7.25 1 96.12 123 SER B C 1
ATOM 2091 O O . SER B 1 123 ? -10.148 20.688 6.555 1 96.12 123 SER B O 1
ATOM 2093 N N . LYS B 1 124 ? -9.188 20.609 8.461 1 95.06 124 LYS B N 1
ATOM 2094 C CA . LYS B 1 124 ? -10.391 20.703 9.273 1 95.06 124 LYS B CA 1
ATOM 2095 C C . LYS B 1 124 ? -10.117 21.406 10.602 1 95.06 124 LYS B C 1
ATOM 2097 O O . LYS B 1 124 ? -9.031 21.266 11.164 1 95.06 124 LYS B O 1
ATOM 2102 N N . ASP B 1 125 ? -11.148 22.078 11.062 1 94.88 125 ASP B N 1
ATOM 2103 C CA . ASP B 1 125 ? -11.047 22.656 12.398 1 94.88 125 ASP B CA 1
ATOM 2104 C C . ASP B 1 125 ? -11.062 21.578 13.469 1 94.88 125 ASP B C 1
ATOM 2106 O O . ASP B 1 125 ? -11.766 20.562 13.336 1 94.88 125 ASP B O 1
ATOM 2110 N N . GLU B 1 126 ? -10.328 21.828 14.547 1 95.56 126 GLU B N 1
ATOM 2111 C CA . GLU B 1 126 ? -10.242 20.891 15.656 1 95.56 126 GLU B CA 1
ATOM 2112 C C . GLU B 1 126 ? -11.633 20.484 16.156 1 95.56 126 GLU B C 1
ATOM 2114 O O . GLU B 1 126 ? -11.875 19.312 16.453 1 95.56 126 GLU B O 1
ATOM 2119 N N . LYS B 1 127 ? -12.562 21.391 16.156 1 94.75 127 LYS B N 1
ATOM 2120 C CA . LYS B 1 127 ? -13.898 21.156 16.688 1 94.75 127 LYS B CA 1
ATOM 2121 C C . LYS B 1 127 ? -14.688 20.203 15.805 1 94.75 127 LYS B C 1
ATOM 2123 O O . LYS B 1 127 ? -15.672 19.609 16.25 1 94.75 127 LYS B O 1
ATOM 2128 N N . ASP B 1 128 ? -14.336 20.031 14.57 1 94.56 128 ASP B N 1
ATOM 2129 C CA . ASP B 1 128 ? -15.07 19.219 13.609 1 94.56 128 ASP B CA 1
ATOM 2130 C C . ASP B 1 128 ? -14.469 17.812 13.516 1 94.56 128 ASP B C 1
ATOM 2132 O O . ASP B 1 128 ? -14.938 16.984 12.742 1 94.56 128 ASP B O 1
ATOM 2136 N N . LEU B 1 129 ? -13.461 17.578 14.305 1 96.31 129 LEU B N 1
ATOM 2137 C CA . LEU B 1 129 ? -12.82 16.266 14.312 1 96.31 129 LEU B CA 1
ATOM 2138 C C . LEU B 1 129 ? -13.43 15.375 15.391 1 96.31 129 LEU B C 1
ATOM 2140 O O . LEU B 1 129 ? -13.906 15.867 16.406 1 96.31 129 LEU B O 1
ATOM 2144 N N . PRO B 1 130 ? -13.43 14.07 15.062 1 96.25 130 PRO B N 1
ATOM 2145 C CA . PRO B 1 130 ? -13.891 13.172 16.125 1 96.25 130 PRO B CA 1
ATOM 2146 C C . PRO B 1 130 ? -13.094 13.312 17.406 1 96.25 130 PRO B C 1
ATOM 2148 O O . PRO B 1 130 ? -11.883 13.57 17.375 1 96.25 130 PRO B O 1
ATOM 2151 N N . GLU B 1 131 ? -13.68 13.117 18.531 1 96.38 131 GLU B N 1
ATOM 2152 C CA . GLU B 1 131 ? -13.078 13.281 19.859 1 96.38 131 GLU B CA 1
ATOM 2153 C C . GLU B 1 131 ? -11.883 12.344 20.031 1 96.38 131 GLU B C 1
ATOM 2155 O O . GLU B 1 131 ? -10.883 12.719 20.641 1 96.38 131 GLU B O 1
ATOM 2160 N N . ASP B 1 132 ? -11.961 11.18 19.484 1 96.88 132 ASP B N 1
ATOM 2161 C CA . ASP B 1 132 ? -10.984 10.125 19.75 1 96.88 132 ASP B CA 1
ATOM 2162 C C . ASP B 1 132 ? -9.68 10.391 19 1 96.88 132 ASP B C 1
ATOM 2164 O O . ASP B 1 132 ? -8.703 9.656 19.172 1 96.88 132 ASP B O 1
ATOM 2168 N N . VAL B 1 133 ? -9.656 11.5 18.203 1 97.56 133 VAL B N 1
ATOM 2169 C CA . VAL B 1 133 ? -8.398 11.773 17.516 1 97.56 133 VAL B CA 1
ATOM 2170 C C . VAL B 1 133 ? -7.805 13.086 18.016 1 97.56 133 VAL B C 1
ATOM 2172 O O . VAL B 1 133 ? -6.707 13.477 17.609 1 97.56 133 VAL B O 1
ATOM 2175 N N . ARG B 1 134 ? -8.391 13.789 18.875 1 96.5 134 ARG B N 1
ATOM 2176 C CA . ARG B 1 134 ? -7.984 15.125 19.297 1 96.5 134 ARG B CA 1
ATOM 2177 C C . ARG B 1 134 ? -6.691 15.07 20.109 1 96.5 134 ARG B C 1
ATOM 2179 O O . ARG B 1 134 ? -5.918 16.031 20.109 1 96.5 134 ARG B O 1
ATOM 2186 N N . HIS B 1 135 ? -6.496 13.953 20.812 1 96.88 135 HIS B N 1
ATOM 2187 C CA . HIS B 1 135 ? -5.277 13.805 21.609 1 96.88 135 HIS B CA 1
ATOM 2188 C C . HIS B 1 135 ? -4.039 13.82 20.719 1 96.88 135 HIS B C 1
ATOM 2190 O O . HIS B 1 135 ? -2.924 14.023 21.203 1 96.88 135 HIS B O 1
ATOM 2196 N N . MET B 1 136 ? -4.234 13.656 19.391 1 98.12 136 MET B N 1
ATOM 2197 C CA . MET B 1 136 ? -3.131 13.586 18.438 1 98.12 136 MET B CA 1
ATOM 2198 C C . MET B 1 136 ? -2.74 14.984 17.953 1 98.12 136 MET B C 1
ATOM 2200 O O . MET B 1 136 ? -1.702 15.156 17.312 1 98.12 136 MET B O 1
ATOM 2204 N N . ILE B 1 137 ? -3.574 15.93 18.266 1 98.31 137 ILE B N 1
ATOM 2205 C CA . ILE B 1 137 ? -3.375 17.266 17.719 1 98.31 137 ILE B CA 1
ATOM 2206 C C . ILE B 1 137 ? -2.205 17.953 18.438 1 98.31 137 ILE B C 1
ATOM 2208 O O . ILE B 1 137 ? -2.209 18.078 19.656 1 98.31 137 ILE B O 1
ATOM 2212 N N . ILE B 1 138 ? -1.285 18.422 17.656 1 97.19 138 ILE B N 1
ATOM 2213 C CA . ILE B 1 138 ? -0.143 19.094 18.266 1 97.19 138 ILE B CA 1
ATOM 2214 C C . ILE B 1 138 ? -0.172 20.578 17.906 1 97.19 138 ILE B C 1
ATOM 2216 O O . ILE B 1 138 ? 0.474 21.391 18.578 1 97.19 138 ILE B O 1
ATOM 2220 N N . THR B 1 139 ? -0.83 20.906 16.828 1 96.62 139 THR B N 1
ATOM 2221 C CA . THR B 1 139 ? -0.984 22.297 16.406 1 96.62 139 THR B CA 1
ATOM 2222 C C . THR B 1 139 ? -2.371 22.531 15.82 1 96.62 139 THR B C 1
ATOM 2224 O O . THR B 1 139 ? -2.838 21.75 14.984 1 96.62 139 THR B O 1
ATOM 2227 N N . SER B 1 140 ? -3.051 23.453 16.266 1 96.31 140 SER B N 1
ATOM 2228 C CA . SER B 1 140 ? -4.336 23.906 15.734 1 96.31 140 SER B CA 1
ATOM 2229 C C . SER B 1 140 ? -4.258 25.328 15.219 1 96.31 140 SER B C 1
ATOM 2231 O O . SER B 1 140 ? -3.896 26.25 15.969 1 96.31 140 SER B O 1
ATOM 2233 N N . LEU B 1 141 ? -4.539 25.391 13.992 1 95.12 141 LEU B N 1
ATOM 2234 C CA . LEU B 1 141 ? -4.422 26.703 13.359 1 95.12 141 LEU B CA 1
ATOM 2235 C C . LEU B 1 141 ? -5.797 27.281 13.031 1 95.12 141 LEU B C 1
ATOM 2237 O O . LEU B 1 141 ? -6.734 26.531 12.758 1 95.12 141 LEU B O 1
#

Secondary structure (DSSP, 8-state):
-EEEEE--TTSSHHHHHHHHHHHHGGG-SSEEEEEESSSTTGGGS-TTEEEEEGGGGT--SHHHHHHHHHHHHHH-TTEEEEEESSHHHHTT-TT-GGGHHHHHHHHHHHHHHHT-EEEEEE-S-GGGS-GGGGGGEEEE-/-EEEEE--TTSSHHHHHH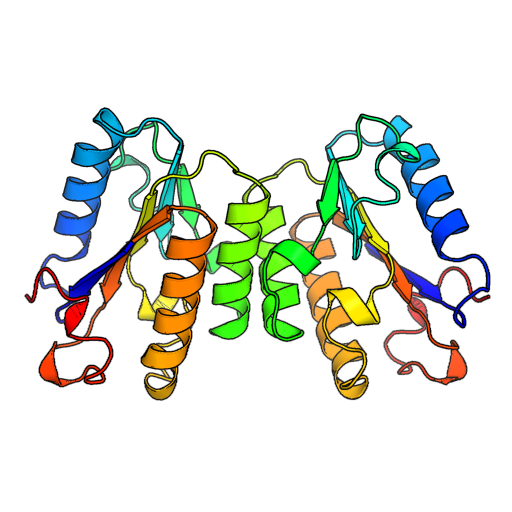HHHHHHGGG-SSEEEEEESSSTTGGGS-TTEEEEEGGGGT--SHHHHHHHHHHHHHH-TTEEEEEESSHHHHTT-TT-GGGHHHHHHHHHHHHHHHT-EEEEEE-S-GGGS-GGGGGGEEEE-

Solvent-accessible surface area (backbone atoms only — not comparable to full-atom values): 15056 Å² total; per-residue (Å²): 76,60,37,30,37,28,13,49,84,88,68,51,58,65,58,52,51,47,52,48,53,52,60,47,55,79,72,48,90,47,42,37,39,34,38,25,69,50,69,83,56,54,82,75,46,49,86,76,46,46,70,42,44,49,64,78,62,70,68,80,35,45,52,16,31,54,16,20,51,47,14,40,48,76,74,38,86,49,43,35,39,38,36,33,42,56,34,37,64,63,32,48,29,74,89,38,62,87,46,49,64,60,52,51,51,51,51,43,51,49,12,64,77,62,60,22,35,39,41,34,30,36,72,39,46,74,86,78,47,64,75,92,54,53,88,30,50,76,43,82,88,74,59,37,30,38,28,14,48,83,89,68,51,58,65,58,54,51,50,52,48,52,50,59,47,57,77,72,48,88,45,42,36,41,36,40,26,70,50,67,83,57,55,84,75,45,50,87,77,46,45,72,42,44,48,64,79,62,68,67,78,34,45,52,14,32,54,14,20,55,46,15,40,48,74,74,38,87,48,44,36,39,39,36,32,44,57,34,36,64,64,32,49,29,74,89,38,65,86,47,48,64,60,53,50,51,50,50,42,51,50,12,64,78,61,60,24,35,36,42,32,28,37,71,39,48,74,86,78,47,63,76,92,54,53,86,29,52,78,44,80,89

Sequence (282 aa):
MVQLIVGEKGKGKTKILLDKANAEVRNANGSVVYLDKSAKHMYELNNKIRLIDVMEYGIENSDEFVGFIRGIVSQDHDLEQMYLDGFLKISRLENSPENISKVMASLEKIAECYNISFIISLSKDEKDLPEDVRHMIITSLMVQLIVGEKGKGKTKILLDKANAEVRNANGSVVYLDKSAKHMYELNNKIRLIDVMEYGIENSDEFVGFIRGIVSQDHDLEQMYLDGFLKISRLENSPENISKVMASLEKIAECYNISFIISLSKDEKDLPEDVRHMIITSL

Nearest PDB structures (foldseek):
  5jrj-assembly1_A  TM=6.787E-01  e=1.136E-04  Herbaspirillum seropedicae
  3cmx-assembly2_D  TM=7.112E-01  e=3.238E-04  unclassified
  8dba-assembly1_F  TM=5.882E-01  e=1.052E-03  Cereibacter sphaeroides
  8dba-assembly1_A  TM=7.217E-01  e=1.267E-02  Cereibacter sphaeroides
  4w7s-assembly1_B  TM=3.128E-01  e=3.777E+00  Saccharomyces cerevisiae S288C

pLDDT: mean 97.34, std 1.68, range [89.19, 98.94]

Organism: NCBI:txid1796616

Radius of gyration: 19.79 Å; Cα contacts (8 Å, |Δi|>4): 544; chains: 2; bounding box: 37×58×42 Å